Protein AF-A0A812UFA7-F1 (afdb_monomer_lite)

pLDDT: mean 91.63, std 7.13, range [59.56, 98.44]

Secondary structure (DSSP, 8-state):
-HHHHHHHHHHHHHHHHHHHHHHHHHHHHHHHHHHHHHHHHHHSTT-TTHHHHHHHHHHHHHHHHHHHHT--HHHHHHHHHGGGSSB-HHHHHHHHHHHHHH-TTSPP--HHHHHHHHHHHHTT-TT-B-HHHHHHTT--EEEE-S-EEEESSS-STTPPEEEEEPTT-EEEE-S--EEETTTTEEEEEEEETTT--EEEEESB-TTS-B-EEEP-HHHHHHHHHHHHHHHHHHHHHHHHHHHHHHHHHTTT--SSHHHHHHHHHHTTHHHHHHHHHHHHHHHHHHT-

Sequence (288 aa):
HKASLKDQEHRYVAQRLQKDASAQIEKLEEQLAKTSDKAAPLTSEDNGMTGVVFLSHAVDSLRQLMKKSSKTPKELFADATGSKGHLSEAAFLAKLKEIEESDPQAMTLSEEQLKAAFGRLANGKEDGVDETRFLDEFRERYLCSAPVTMTDGLVIKGGKTIRKVDVNEVLEQLEEPTQEESLGLIRVKVKAEKDEKEGFVTVAGNQGTVYLEPYTAYVAFQKSLEKDLKSLRETTAEVGKYLDNKVGDLQNAKSGPLAETKNSLLKLKPRVAQVQQATVDLKKKIAQ

Foldseek 3Di:
DVVVVVQVVLQVVLVVLLVVLVVLLVVLVVLLVVLLVLLCCLQPPVVNCLLLVLLLLLLVLVVVVCVVVVHDLLVVQCVLQPPLQAHDLVSSVVVSVVSVVVDVPRDDDDSVSSSSNQCVLCVPPPSHHHSVSSVVSVFWKWFFQAWWWFFADPAPVVTDTPDIDHGLWMWTFDDDFDQDPPQRFTKTWTQTPVPRDIGIITQAHPVGRGGIDTDGPVVSSVSVSVVSLVVSLVSLVVSLVSLVVLLVVLVPVPDHSSVVSSVSSVVCNVSSVVSVVSSVVSVVSSVD

Structure (mmCIF, N/CA/C/O backbone):
data_AF-A0A812UFA7-F1
#
_entry.id   AF-A0A812UFA7-F1
#
loop_
_atom_site.group_PDB
_atom_site.id
_atom_site.type_symbol
_atom_site.label_atom_id
_atom_site.label_alt_id
_atom_site.label_comp_id
_atom_site.label_asym_id
_atom_site.label_entity_id
_atom_site.label_seq_id
_atom_site.pdbx_PDB_ins_code
_atom_site.Cartn_x
_atom_site.Cartn_y
_atom_site.Cartn_z
_atom_site.occupancy
_atom_site.B_iso_or_equiv
_atom_site.auth_seq_id
_atom_site.auth_comp_id
_atom_site.auth_asym_id
_atom_site.auth_atom_id
_atom_site.pdbx_PDB_model_num
ATOM 1 N N . HIS A 1 1 ? 20.921 -8.121 -55.730 1.00 60.84 1 HIS A N 1
ATOM 2 C CA . HIS A 1 1 ? 19.725 -8.649 -55.034 1.00 60.84 1 HIS A CA 1
ATOM 3 C C . HIS A 1 1 ? 19.995 -9.095 -53.586 1.00 60.84 1 HIS A C 1
ATOM 5 O O . HIS A 1 1 ? 19.380 -8.533 -52.691 1.00 60.84 1 HIS A O 1
ATOM 11 N N . LYS A 1 2 ? 20.917 -10.038 -53.305 1.00 61.53 2 LYS A N 1
ATOM 12 C CA . LYS A 1 2 ? 21.183 -10.536 -51.928 1.00 61.53 2 LYS A CA 1
ATOM 13 C C . LYS A 1 2 ? 21.689 -9.474 -50.931 1.00 61.53 2 LYS A C 1
ATOM 15 O O . LYS A 1 2 ? 21.248 -9.459 -49.791 1.00 61.53 2 LYS A O 1
ATOM 20 N N . ALA A 1 3 ? 22.562 -8.556 -51.359 1.00 66.56 3 ALA A N 1
ATOM 21 C CA . ALA A 1 3 ? 23.064 -7.476 -50.497 1.00 66.56 3 ALA A CA 1
ATOM 22 C C . ALA A 1 3 ? 21.972 -6.465 -50.091 1.00 66.56 3 ALA A C 1
ATOM 24 O O . ALA A 1 3 ? 21.972 -5.978 -48.968 1.00 66.56 3 ALA A O 1
ATOM 25 N N . SER A 1 4 ? 21.010 -6.205 -50.982 1.00 68.19 4 SER A N 1
ATOM 26 C CA . SER A 1 4 ? 19.881 -5.302 -50.719 1.00 68.19 4 SER A CA 1
ATOM 27 C C . SER A 1 4 ? 18.846 -5.918 -49.773 1.00 68.19 4 SER A C 1
ATOM 29 O O . SER A 1 4 ? 18.285 -5.193 -48.961 1.00 68.19 4 SER A O 1
ATOM 31 N N . LEU A 1 5 ? 18.626 -7.237 -49.846 1.00 69.56 5 LEU A N 1
ATOM 32 C CA . LEU A 1 5 ? 17.762 -7.965 -48.905 1.00 69.56 5 LEU A CA 1
ATOM 33 C C . LEU A 1 5 ? 18.352 -7.956 -47.487 1.00 69.56 5 LEU A C 1
ATOM 35 O O . LEU A 1 5 ? 17.659 -7.621 -46.535 1.00 69.56 5 LEU A O 1
ATOM 39 N N . LYS A 1 6 ? 19.660 -8.215 -47.360 1.00 78.56 6 LYS A N 1
ATOM 40 C CA . LYS A 1 6 ? 20.371 -8.167 -46.073 1.00 78.56 6 LYS A CA 1
ATOM 41 C C . LYS A 1 6 ? 20.338 -6.774 -45.429 1.00 78.56 6 LYS A C 1
ATOM 43 O O . LYS A 1 6 ? 20.202 -6.657 -44.215 1.00 78.56 6 LYS A O 1
ATOM 48 N N . ASP A 1 7 ? 20.443 -5.714 -46.231 1.00 81.88 7 ASP A N 1
ATOM 49 C CA . ASP A 1 7 ? 20.336 -4.336 -45.739 1.00 81.88 7 ASP A CA 1
ATOM 50 C C . ASP A 1 7 ? 18.913 -3.999 -45.252 1.00 81.88 7 ASP A C 1
ATOM 52 O O . ASP A 1 7 ? 18.749 -3.392 -44.194 1.00 81.88 7 ASP A O 1
ATOM 56 N N . GLN A 1 8 ? 17.874 -4.458 -45.959 1.00 85.12 8 GLN A N 1
ATOM 57 C CA . GLN A 1 8 ? 16.482 -4.315 -45.516 1.00 85.12 8 GLN A CA 1
ATOM 58 C C . GLN A 1 8 ? 16.206 -5.069 -44.206 1.00 85.12 8 GLN A C 1
ATOM 60 O O . GLN A 1 8 ? 15.596 -4.506 -43.297 1.00 85.12 8 GLN A O 1
ATOM 65 N N . GLU A 1 9 ? 16.701 -6.302 -44.073 1.00 88.12 9 GLU A N 1
ATOM 66 C CA . GLU A 1 9 ? 16.593 -7.089 -42.837 1.00 88.12 9 GLU A CA 1
ATOM 67 C C . GLU A 1 9 ? 17.286 -6.391 -41.661 1.00 88.12 9 GLU A C 1
ATOM 69 O O . GLU A 1 9 ? 16.702 -6.248 -40.586 1.00 88.12 9 GLU A O 1
ATOM 74 N N . HIS A 1 10 ? 18.506 -5.886 -41.867 1.00 90.81 10 HIS A N 1
ATOM 75 C CA . HIS A 1 10 ? 19.241 -5.141 -40.846 1.00 90.81 10 HIS A CA 1
ATOM 76 C C . HIS A 1 10 ? 18.490 -3.886 -40.387 1.00 90.81 10 HIS A C 1
ATOM 78 O O . HIS A 1 10 ? 18.444 -3.616 -39.188 1.00 90.81 10 HIS A O 1
ATOM 84 N N . ARG A 1 11 ? 17.872 -3.134 -41.309 1.00 91.94 11 ARG A N 1
ATOM 85 C CA . ARG A 1 11 ? 17.052 -1.959 -40.964 1.00 91.94 11 ARG A CA 1
ATOM 86 C C . ARG A 1 11 ? 15.816 -2.338 -40.158 1.00 91.94 11 ARG A C 1
ATOM 88 O O . ARG A 1 11 ? 15.508 -1.664 -39.180 1.00 91.94 11 ARG A O 1
ATOM 95 N N . TYR A 1 12 ? 15.135 -3.418 -40.532 1.00 93.31 12 TYR A N 1
ATOM 96 C CA . TYR A 1 12 ? 13.960 -3.891 -39.804 1.00 93.31 12 TYR A CA 1
ATOM 97 C C . TYR A 1 12 ? 14.315 -4.306 -38.368 1.00 93.31 12 TYR A C 1
ATOM 99 O O . TYR A 1 12 ? 13.663 -3.880 -37.412 1.00 93.31 12 TYR A O 1
ATOM 107 N N . VAL A 1 13 ? 15.394 -5.078 -38.199 1.00 93.50 13 VAL A N 1
ATOM 108 C CA . VAL A 1 13 ? 15.891 -5.488 -36.876 1.00 93.50 13 VAL A CA 1
ATOM 109 C C . VAL A 1 13 ? 16.317 -4.273 -36.048 1.00 93.50 13 VAL A C 1
ATOM 111 O O . VAL A 1 13 ? 15.924 -4.168 -34.887 1.00 93.50 13 VAL A O 1
ATOM 114 N N . ALA A 1 14 ? 17.061 -3.337 -36.646 1.00 93.44 14 ALA A N 1
ATOM 115 C CA . ALA A 1 14 ? 17.482 -2.083 -36.020 1.00 93.44 14 ALA A CA 1
ATOM 116 C C . ALA A 1 14 ? 16.289 -1.274 -35.480 1.00 93.44 14 ALA A C 1
ATOM 118 O O . ALA A 1 14 ? 16.271 -0.897 -34.307 1.00 93.44 14 ALA A O 1
ATOM 119 N N . GLN A 1 15 ? 15.268 -1.060 -36.316 1.00 93.81 15 GLN A N 1
ATOM 120 C CA . GLN A 1 15 ? 14.067 -0.305 -35.948 1.00 93.81 15 GLN A CA 1
ATOM 121 C C . GLN A 1 15 ? 13.287 -0.976 -34.819 1.00 93.81 15 GLN A C 1
ATOM 123 O O . GLN A 1 15 ? 12.903 -0.309 -33.857 1.00 93.81 15 GLN A O 1
ATOM 128 N N . ARG A 1 16 ? 13.070 -2.293 -34.907 1.00 95.44 16 ARG A N 1
ATOM 129 C CA . ARG A 1 16 ? 12.360 -3.042 -33.866 1.00 95.44 16 ARG A CA 1
ATOM 130 C C . ARG A 1 16 ? 13.107 -2.987 -32.538 1.00 95.44 16 ARG A C 1
ATOM 132 O O . ARG A 1 16 ? 12.506 -2.681 -31.516 1.00 95.44 16 ARG A O 1
ATOM 139 N N . LEU A 1 17 ? 14.416 -3.221 -32.564 1.00 95.31 17 LEU A N 1
ATOM 140 C CA . LEU A 1 17 ? 15.239 -3.217 -31.362 1.00 95.31 17 LEU A CA 1
ATOM 141 C C . LEU A 1 17 ? 15.258 -1.847 -30.679 1.00 95.31 17 LEU A C 1
ATOM 143 O O . LEU A 1 17 ? 15.143 -1.767 -29.457 1.00 95.31 17 LEU A O 1
ATOM 147 N N . GLN A 1 18 ? 15.372 -0.774 -31.464 1.00 93.62 18 GLN A N 1
ATOM 148 C CA . GLN A 1 18 ? 15.308 0.587 -30.946 1.00 93.62 18 GLN A CA 1
ATOM 149 C C . GLN A 1 18 ? 13.940 0.885 -30.326 1.00 93.62 18 GLN A C 1
ATOM 151 O O . GLN A 1 18 ? 13.882 1.411 -29.218 1.00 93.62 18 GLN A O 1
ATOM 156 N N . LYS A 1 19 ? 12.848 0.510 -31.003 1.00 95.75 19 LYS A N 1
ATOM 157 C CA . LYS A 1 19 ? 11.485 0.692 -30.491 1.00 95.75 19 LYS A CA 1
ATOM 158 C C . LYS A 1 19 ? 11.267 -0.057 -29.175 1.00 95.75 19 LYS A C 1
ATOM 160 O O . LYS A 1 19 ? 10.776 0.535 -28.219 1.00 95.75 19 LYS A O 1
ATOM 165 N N . ASP A 1 20 ? 11.658 -1.328 -29.119 1.00 96.81 20 ASP A N 1
ATOM 166 C CA . ASP A 1 20 ? 11.474 -2.173 -27.936 1.00 96.81 20 ASP A CA 1
ATOM 167 C C . ASP A 1 20 ? 12.295 -1.645 -26.746 1.00 96.81 20 ASP A C 1
ATOM 169 O O . ASP A 1 20 ? 11.794 -1.592 -25.624 1.00 96.81 20 ASP A O 1
ATOM 173 N N . ALA A 1 21 ? 13.535 -1.203 -26.987 1.00 96.94 21 ALA A N 1
ATOM 174 C CA . ALA A 1 21 ? 14.388 -0.626 -25.951 1.00 96.94 21 ALA A CA 1
ATOM 175 C C . ALA A 1 21 ? 13.850 0.711 -25.419 1.00 96.94 21 ALA A C 1
ATOM 177 O O . ALA A 1 21 ? 13.802 0.902 -24.204 1.00 96.94 21 ALA A O 1
ATOM 178 N N . SER A 1 22 ? 13.408 1.616 -26.300 1.00 95.00 22 SER A N 1
ATOM 179 C CA . SER A 1 22 ? 12.800 2.885 -25.881 1.00 95.00 22 SER A CA 1
ATOM 180 C C . SER A 1 22 ? 11.533 2.655 -25.059 1.00 95.00 22 SER A C 1
ATOM 182 O O . SER A 1 22 ? 11.403 3.226 -23.981 1.00 95.00 22 SER A O 1
ATOM 184 N N . ALA A 1 23 ? 10.652 1.753 -25.504 1.00 97.56 23 ALA A N 1
ATOM 185 C CA . ALA A 1 23 ? 9.410 1.448 -24.798 1.00 97.56 23 ALA A CA 1
ATOM 186 C C . ALA A 1 23 ? 9.649 0.855 -23.399 1.00 97.56 23 ALA A C 1
ATOM 188 O O . ALA A 1 23 ? 8.886 1.126 -22.474 1.00 97.56 23 ALA A O 1
ATOM 189 N N . GLN A 1 24 ? 10.695 0.040 -23.219 1.00 97.81 24 GLN A N 1
ATOM 190 C CA . GLN A 1 24 ? 11.056 -0.472 -21.892 1.00 97.81 24 GLN A CA 1
ATOM 191 C C . GLN A 1 24 ? 11.546 0.638 -20.957 1.00 97.81 24 GLN A C 1
ATOM 193 O O . GLN A 1 24 ? 11.173 0.650 -19.788 1.00 97.81 24 GLN A O 1
ATOM 198 N N . ILE A 1 25 ? 12.346 1.580 -21.465 1.00 97.06 25 ILE A N 1
ATOM 199 C CA . ILE A 1 25 ? 12.841 2.713 -20.673 1.00 97.06 25 ILE A CA 1
ATOM 200 C C . ILE A 1 25 ? 11.704 3.661 -20.289 1.00 97.06 25 ILE A C 1
ATOM 202 O O . ILE A 1 25 ? 11.619 4.052 -19.132 1.00 97.06 25 ILE A O 1
ATOM 206 N N . GLU A 1 26 ? 10.809 3.986 -21.222 1.00 97.50 26 GLU A N 1
ATOM 207 C CA . GLU A 1 26 ? 9.642 4.837 -20.950 1.00 97.50 26 GLU A CA 1
ATOM 208 C C . GLU A 1 26 ? 8.749 4.231 -19.861 1.00 97.50 26 GLU A C 1
ATOM 210 O O . GLU A 1 26 ? 8.381 4.916 -18.911 1.00 97.50 26 GLU A O 1
ATOM 215 N N . LYS A 1 27 ? 8.475 2.921 -19.934 1.00 97.88 27 LYS A N 1
ATOM 216 C CA . LYS A 1 27 ? 7.724 2.210 -18.887 1.00 97.88 27 LYS A CA 1
ATOM 217 C C . LYS A 1 27 ? 8.438 2.223 -17.538 1.00 97.88 27 LYS A C 1
ATOM 219 O O . LYS A 1 27 ? 7.785 2.351 -16.506 1.00 97.88 27 LYS A O 1
ATOM 224 N N . LEU A 1 28 ? 9.762 2.072 -17.540 1.00 98.25 28 LEU A N 1
ATOM 225 C CA . LEU A 1 28 ? 10.564 2.102 -16.321 1.00 98.25 28 LEU A CA 1
ATOM 226 C C . LEU A 1 28 ? 10.517 3.487 -15.651 1.00 98.25 28 LEU A C 1
ATOM 228 O O . LEU A 1 28 ? 10.358 3.582 -14.436 1.00 98.25 28 LEU A O 1
ATOM 232 N N . GLU A 1 29 ? 10.619 4.558 -16.436 1.00 98.12 29 GLU A N 1
ATOM 233 C CA . GLU A 1 29 ? 10.511 5.937 -15.944 1.00 98.12 29 GLU A CA 1
ATOM 234 C C . GLU A 1 29 ? 9.096 6.263 -15.451 1.00 98.12 29 GLU A C 1
ATOM 236 O O . GLU A 1 29 ? 8.939 6.886 -14.403 1.00 98.12 29 GLU A O 1
ATOM 241 N N . GLU A 1 30 ? 8.061 5.783 -16.143 1.00 98.31 30 GLU A N 1
ATOM 242 C CA . GLU A 1 30 ? 6.672 5.910 -15.693 1.00 98.31 30 GLU A CA 1
ATOM 243 C C . GLU A 1 30 ? 6.445 5.183 -14.356 1.00 98.31 30 GLU A C 1
ATOM 245 O O . GLU A 1 30 ? 5.774 5.700 -13.460 1.00 98.31 30 GLU A O 1
ATOM 250 N N . GLN A 1 31 ? 7.035 3.995 -14.184 1.00 98.25 31 GLN A N 1
ATOM 251 C CA . GLN A 1 31 ? 6.977 3.258 -12.924 1.00 98.25 31 GLN A CA 1
ATOM 252 C C . GLN A 1 31 ? 7.696 4.006 -11.792 1.00 98.25 31 GLN A C 1
ATOM 254 O O . GLN A 1 31 ? 7.182 4.043 -10.670 1.00 98.25 31 GLN A O 1
ATOM 259 N N . LEU A 1 32 ? 8.847 4.630 -12.068 1.00 98.19 32 LEU A N 1
ATOM 260 C CA . LEU A 1 32 ? 9.536 5.491 -11.103 1.00 98.19 32 LEU A CA 1
ATOM 261 C C . LEU A 1 32 ? 8.661 6.680 -10.696 1.00 98.19 32 LEU A C 1
ATOM 263 O O . LEU A 1 32 ? 8.551 6.951 -9.500 1.00 98.19 32 LEU A O 1
ATOM 267 N N . ALA A 1 33 ? 8.033 7.363 -11.657 1.00 97.69 33 ALA A N 1
ATOM 268 C CA . ALA A 1 33 ? 7.148 8.493 -11.384 1.00 97.69 33 ALA A CA 1
ATOM 269 C C . ALA A 1 33 ? 5.990 8.074 -10.467 1.00 97.69 33 ALA A C 1
ATOM 271 O O . ALA A 1 33 ? 5.856 8.604 -9.370 1.00 97.69 33 ALA A O 1
ATOM 272 N N . LYS A 1 34 ? 5.261 7.010 -10.829 1.00 97.31 34 LYS A N 1
ATOM 273 C CA . LYS A 1 34 ? 4.165 6.454 -10.013 1.00 97.31 34 LYS A CA 1
ATOM 274 C C . LYS A 1 34 ? 4.604 6.064 -8.600 1.00 97.31 34 LYS A C 1
ATOM 276 O O . LYS A 1 34 ? 3.876 6.295 -7.639 1.00 97.31 34 LYS A O 1
ATOM 281 N N . THR A 1 35 ? 5.790 5.469 -8.465 1.00 96.69 35 THR A N 1
ATOM 282 C CA . THR A 1 35 ? 6.331 5.072 -7.154 1.00 96.69 35 THR A CA 1
ATOM 283 C C . THR A 1 35 ? 6.710 6.298 -6.321 1.00 96.69 35 THR A C 1
ATOM 285 O O . THR A 1 35 ? 6.495 6.306 -5.111 1.00 96.69 35 THR A O 1
ATOM 288 N N . SER A 1 36 ? 7.235 7.343 -6.965 1.00 94.75 36 SER A N 1
ATOM 289 C CA . SER A 1 36 ? 7.596 8.611 -6.323 1.00 94.75 36 SER A CA 1
ATOM 290 C C . SER A 1 36 ? 6.354 9.372 -5.857 1.00 94.75 36 SER A C 1
ATOM 292 O O . SER A 1 36 ? 6.308 9.793 -4.706 1.00 94.75 36 SER A O 1
ATOM 294 N N . ASP A 1 37 ? 5.318 9.454 -6.696 1.00 92.56 37 ASP A N 1
ATOM 295 C CA . ASP A 1 37 ? 4.033 10.074 -6.347 1.00 92.56 37 ASP A CA 1
ATOM 296 C C . ASP A 1 37 ? 3.375 9.344 -5.176 1.00 92.56 37 ASP A C 1
ATOM 298 O O . ASP A 1 37 ? 2.916 9.960 -4.216 1.00 92.56 37 ASP A O 1
ATOM 302 N N . LYS A 1 38 ? 3.394 8.005 -5.205 1.00 91.69 38 LYS A N 1
ATOM 303 C CA . LYS A 1 38 ? 2.896 7.194 -4.095 1.00 91.69 38 LYS A CA 1
ATOM 304 C C . LYS A 1 38 ? 3.674 7.451 -2.811 1.00 91.69 38 LYS A C 1
ATOM 306 O O . LYS A 1 38 ? 3.060 7.447 -1.759 1.00 91.69 38 LYS A O 1
ATOM 311 N N . ALA A 1 39 ? 4.988 7.663 -2.881 1.00 91.06 39 ALA A N 1
ATOM 312 C CA . ALA A 1 39 ? 5.839 7.942 -1.726 1.00 91.06 39 ALA A CA 1
ATOM 313 C C . ALA A 1 39 ? 5.730 9.385 -1.201 1.00 91.06 39 ALA A C 1
ATOM 315 O O . ALA A 1 39 ? 6.234 9.662 -0.110 1.00 91.06 39 ALA A O 1
ATOM 316 N N . ALA A 1 40 ? 5.084 10.298 -1.934 1.00 88.81 40 ALA A N 1
ATOM 317 C CA . ALA A 1 40 ? 4.975 11.708 -1.561 1.00 88.81 40 ALA A CA 1
ATOM 318 C C . ALA A 1 40 ? 4.519 11.928 -0.101 1.00 88.81 40 ALA A C 1
ATOM 320 O O . ALA A 1 40 ? 5.197 12.682 0.592 1.00 88.81 40 ALA A O 1
ATOM 321 N N . PRO A 1 41 ? 3.511 11.209 0.444 1.00 85.31 41 PRO A N 1
ATOM 322 C CA . PRO A 1 41 ? 3.077 11.387 1.834 1.00 85.31 41 PRO A CA 1
ATOM 323 C C . PRO A 1 41 ? 4.144 11.117 2.909 1.00 85.31 41 PRO A C 1
ATOM 325 O O . PRO A 1 41 ? 3.997 11.601 4.028 1.00 85.31 41 PRO A O 1
ATOM 328 N N . LEU A 1 42 ? 5.184 10.332 2.596 1.00 83.62 42 LEU A N 1
ATOM 329 C CA . LEU A 1 42 ? 6.314 10.044 3.495 1.00 83.62 42 LEU A CA 1
ATOM 330 C C . LEU A 1 42 ? 7.550 10.904 3.216 1.00 83.62 42 LEU A C 1
ATOM 332 O O . LEU A 1 42 ? 8.530 10.800 3.937 1.00 83.62 42 LEU A O 1
ATOM 336 N N . THR A 1 43 ? 7.553 11.688 2.140 1.00 83.38 43 THR A N 1
ATOM 337 C CA . THR A 1 43 ? 8.755 12.410 1.687 1.00 83.38 43 THR A CA 1
ATOM 338 C C . THR A 1 43 ? 8.542 13.911 1.545 1.00 83.38 43 THR A C 1
ATOM 340 O O . THR A 1 43 ? 9.516 14.649 1.407 1.00 83.38 43 THR A O 1
ATOM 343 N N . SER A 1 44 ? 7.289 14.368 1.559 1.00 73.62 44 SER A N 1
ATOM 344 C CA . SER A 1 44 ? 6.927 15.779 1.581 1.00 73.62 44 SER A CA 1
ATOM 345 C C . SER A 1 44 ? 7.192 16.382 2.956 1.00 73.62 44 SER A C 1
ATOM 347 O O . SER A 1 44 ? 6.857 15.769 3.969 1.00 73.62 44 SER A O 1
ATOM 349 N N . GLU A 1 45 ? 7.659 17.628 2.984 1.00 66.25 45 GLU A N 1
ATOM 350 C CA . GLU A 1 45 ? 7.780 18.426 4.214 1.00 66.25 45 GLU A CA 1
ATOM 351 C C . GLU A 1 45 ? 6.418 18.647 4.910 1.00 66.25 45 GLU A C 1
ATOM 353 O O . GLU A 1 45 ? 6.365 18.874 6.116 1.00 66.25 45 GLU A O 1
ATOM 358 N N . ASP A 1 46 ? 5.313 18.474 4.174 1.00 62.66 46 ASP A N 1
ATOM 359 C CA . ASP A 1 46 ? 3.932 18.634 4.649 1.00 62.66 46 ASP A CA 1
ATOM 360 C C . ASP A 1 46 ? 3.423 17.495 5.550 1.00 62.66 46 ASP A C 1
ATOM 362 O O . ASP A 1 46 ? 2.248 17.489 5.920 1.00 62.66 46 ASP A O 1
ATOM 366 N N . ASN A 1 47 ? 4.271 16.533 5.947 1.00 59.56 47 ASN A N 1
ATOM 367 C CA . ASN A 1 47 ? 3.914 15.550 6.979 1.00 59.56 47 ASN A CA 1
ATOM 368 C C . ASN A 1 47 ? 2.645 14.725 6.637 1.00 59.56 47 ASN A C 1
ATOM 370 O O . ASN A 1 47 ? 1.809 14.442 7.500 1.00 59.56 47 ASN A O 1
ATOM 374 N N . GLY A 1 48 ? 2.480 14.321 5.370 1.00 66.38 48 GLY A N 1
ATOM 375 C CA . GLY A 1 48 ? 1.239 13.720 4.855 1.00 66.38 48 GLY A CA 1
ATOM 376 C C . GLY A 1 48 ? 0.773 12.447 5.580 1.00 66.38 48 GLY A C 1
ATOM 377 O O . GLY A 1 48 ? -0.429 12.201 5.690 1.00 66.38 48 GLY A O 1
ATOM 378 N N . MET A 1 49 ? 1.700 11.653 6.126 1.00 74.88 49 MET A N 1
ATOM 379 C CA . MET A 1 49 ? 1.373 10.482 6.956 1.00 74.88 49 MET A CA 1
ATOM 380 C C . MET A 1 49 ? 1.240 10.801 8.448 1.00 74.88 49 MET A C 1
ATOM 382 O O . MET A 1 49 ? 0.687 9.997 9.196 1.00 74.88 49 MET A O 1
ATOM 386 N N . THR A 1 50 ? 1.666 11.975 8.901 1.00 79.44 50 THR A N 1
ATOM 387 C CA . THR A 1 50 ? 1.586 12.364 10.312 1.00 79.44 50 THR A CA 1
ATOM 388 C C . THR A 1 50 ? 0.129 12.530 10.751 1.00 79.44 50 THR A C 1
ATOM 390 O O . THR A 1 50 ? -0.236 12.090 11.837 1.00 79.44 50 THR A O 1
ATOM 393 N N . GLY A 1 51 ? -0.754 13.008 9.863 1.00 84.31 51 GLY A N 1
ATOM 394 C CA . GLY A 1 51 ? -2.205 12.999 10.097 1.00 84.31 51 GLY A CA 1
ATOM 395 C C . GLY A 1 51 ? -2.794 11.593 10.300 1.00 84.31 51 GLY A C 1
ATOM 396 O O . GLY A 1 51 ? -3.740 11.431 11.064 1.00 84.31 51 GLY A O 1
ATOM 397 N N . VAL A 1 52 ? -2.212 10.558 9.676 1.00 84.44 52 VAL A N 1
ATOM 398 C CA . VAL A 1 52 ? -2.605 9.151 9.897 1.00 84.44 52 VAL A CA 1
ATOM 399 C C . VAL A 1 52 ? -2.202 8.689 11.294 1.00 84.44 52 VAL A C 1
ATOM 401 O O . VAL A 1 52 ? -2.985 8.023 11.965 1.00 84.44 52 VAL A O 1
ATOM 404 N N . VAL A 1 53 ? -1.004 9.064 11.746 1.00 84.50 53 VAL A N 1
ATOM 405 C CA . VAL A 1 53 ? -0.515 8.745 13.096 1.00 84.50 53 VAL A CA 1
ATOM 406 C C . VAL A 1 53 ? -1.367 9.445 14.155 1.00 84.50 53 VAL A C 1
ATOM 408 O O . VAL A 1 53 ? -1.829 8.801 15.094 1.00 84.50 53 VAL A O 1
ATOM 411 N N . PHE A 1 54 ? -1.657 10.737 13.973 1.00 89.88 54 PHE A N 1
ATOM 412 C CA . PHE A 1 54 ? -2.537 11.478 14.877 1.00 89.88 54 PHE A CA 1
ATOM 413 C C . PHE A 1 54 ? -3.949 10.894 14.909 1.00 89.88 54 PHE A C 1
ATOM 415 O O . PHE A 1 54 ? -4.528 10.779 15.987 1.00 89.88 54 PHE A O 1
ATOM 422 N N . LEU A 1 55 ? -4.488 10.471 13.759 1.00 90.88 55 LEU A N 1
ATOM 423 C CA . LEU A 1 55 ? -5.776 9.783 13.715 1.00 90.88 55 LEU A CA 1
ATOM 424 C C . LEU A 1 55 ? -5.737 8.457 14.480 1.00 90.88 55 LEU A C 1
ATOM 426 O O . LEU A 1 55 ? -6.652 8.198 15.251 1.00 90.88 55 LEU A O 1
ATOM 430 N N . SER A 1 56 ? -4.674 7.659 14.338 1.00 88.38 56 SER A N 1
ATOM 431 C CA . SER A 1 56 ? -4.513 6.414 15.102 1.00 88.38 56 SER A CA 1
ATOM 432 C C . SER A 1 56 ? -4.552 6.674 16.609 1.00 88.38 56 SER A C 1
ATOM 434 O O . SER A 1 56 ? -5.324 6.038 17.320 1.00 88.38 56 SER A O 1
ATOM 436 N N . HIS A 1 57 ? -3.785 7.655 17.092 1.00 89.50 57 HIS A N 1
ATOM 437 C CA . HIS A 1 57 ? -3.782 8.024 18.509 1.00 89.50 57 HIS A CA 1
ATOM 438 C C . HIS A 1 57 ? -5.138 8.558 18.979 1.00 89.50 57 HIS A C 1
ATOM 440 O O . HIS A 1 57 ? -5.601 8.203 20.061 1.00 89.50 57 HIS A O 1
ATOM 446 N N . ALA A 1 58 ? -5.810 9.370 18.162 1.00 92.44 58 ALA A N 1
ATOM 447 C CA . ALA A 1 58 ? -7.150 9.847 18.472 1.00 92.44 58 ALA A CA 1
ATOM 448 C C . ALA A 1 58 ? -8.157 8.688 18.575 1.00 92.44 58 ALA A C 1
ATOM 450 O O . ALA A 1 58 ? -8.944 8.645 19.518 1.00 92.44 58 ALA A O 1
ATOM 451 N N . VAL A 1 59 ? -8.118 7.723 17.651 1.00 91.81 59 VAL A N 1
ATOM 452 C CA . VAL A 1 59 ? -8.975 6.527 17.686 1.00 91.81 59 VAL A CA 1
ATOM 453 C C . VAL A 1 59 ? -8.686 5.681 18.926 1.00 91.81 59 VAL A C 1
ATOM 455 O O . VAL A 1 59 ? -9.631 5.236 19.576 1.00 91.81 59 VAL A O 1
ATOM 458 N N . ASP A 1 60 ? -7.421 5.513 19.317 1.00 89.81 60 ASP A N 1
ATOM 459 C CA . ASP A 1 60 ? -7.054 4.805 20.550 1.00 89.81 60 ASP A CA 1
ATOM 460 C C . ASP A 1 60 ? -7.632 5.489 21.796 1.00 89.81 60 ASP A C 1
ATOM 462 O O . ASP A 1 60 ? -8.220 4.823 22.654 1.00 89.81 60 ASP A O 1
ATOM 466 N N . SER A 1 61 ? -7.553 6.820 21.871 1.00 91.06 61 SER A N 1
ATOM 467 C CA . SER A 1 61 ? -8.200 7.597 22.933 1.00 91.06 61 SER A CA 1
ATOM 468 C C . SER A 1 61 ? -9.719 7.394 22.925 1.00 91.06 61 SER A C 1
ATOM 470 O O . SER A 1 61 ? -10.314 7.115 23.969 1.00 91.06 61 SER A O 1
ATOM 472 N N . LEU A 1 62 ? -10.369 7.430 21.756 1.00 92.31 62 LEU A N 1
ATOM 473 C CA . LEU A 1 62 ? -11.806 7.152 21.648 1.00 92.31 62 LEU A CA 1
ATOM 474 C C . LEU A 1 62 ? -12.151 5.719 22.091 1.00 92.31 62 LEU A C 1
ATOM 476 O O . LEU A 1 62 ? -13.149 5.531 22.786 1.00 92.31 62 LEU A O 1
ATOM 480 N N . ARG A 1 63 ? -11.317 4.711 21.791 1.00 91.00 63 ARG A N 1
ATOM 481 C CA . ARG A 1 63 ? -11.492 3.337 22.305 1.00 91.00 63 ARG A CA 1
ATOM 482 C C . ARG A 1 63 ? -11.404 3.289 23.830 1.00 91.00 63 ARG A C 1
ATOM 484 O O . ARG A 1 63 ? -12.154 2.543 24.463 1.00 91.00 63 ARG A O 1
ATOM 491 N N . GLN A 1 64 ? -10.520 4.070 24.448 1.00 87.75 64 GLN A N 1
ATOM 492 C CA . GLN A 1 64 ? -10.451 4.170 25.910 1.00 87.75 64 GLN A CA 1
ATOM 493 C C . GLN A 1 64 ? -11.712 4.819 26.490 1.00 87.75 64 GLN A C 1
ATOM 495 O O . GLN A 1 64 ? -12.259 4.312 27.472 1.00 87.75 64 GLN A O 1
ATOM 500 N N . LEU A 1 65 ? -12.218 5.882 25.859 1.00 88.44 65 LEU A N 1
ATOM 501 C CA . LEU A 1 65 ? -13.475 6.521 26.253 1.00 88.44 65 LEU A CA 1
ATOM 502 C C . LEU A 1 65 ? -14.654 5.554 26.160 1.00 88.44 65 LEU A C 1
ATOM 504 O O . LEU A 1 65 ? -15.445 5.458 27.097 1.00 88.44 65 LEU A O 1
ATOM 508 N N . MET A 1 66 ? -14.749 4.799 25.065 1.00 91.06 66 MET A N 1
ATOM 509 C CA . MET A 1 66 ? -15.757 3.754 24.887 1.00 91.06 66 MET A CA 1
ATOM 510 C C . MET A 1 66 ? -15.715 2.728 26.020 1.00 91.06 66 MET A C 1
ATOM 512 O O . MET A 1 66 ? -16.752 2.403 26.590 1.00 91.06 66 MET A O 1
ATOM 516 N N . LYS A 1 67 ? -14.516 2.263 26.402 1.00 89.06 67 LYS A N 1
ATOM 517 C CA . LYS A 1 67 ? -14.338 1.325 27.522 1.00 89.06 67 LYS A CA 1
ATOM 518 C C . LYS A 1 67 ? -14.783 1.933 28.854 1.00 89.06 67 LYS A C 1
ATOM 520 O O . LYS A 1 67 ? -15.542 1.300 29.579 1.00 89.06 67 LYS A O 1
ATOM 525 N N . LYS A 1 68 ? -14.358 3.163 29.166 1.00 87.56 68 LYS A N 1
ATOM 526 C CA . LYS A 1 68 ? -14.718 3.855 30.420 1.00 87.56 68 LYS 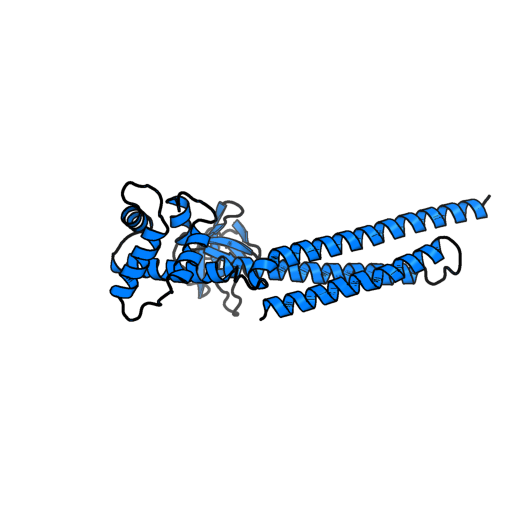A CA 1
ATOM 527 C C . LYS A 1 68 ? -16.217 4.148 30.519 1.00 87.56 68 LYS A C 1
ATOM 529 O O . LYS A 1 68 ? -16.790 4.042 31.597 1.00 87.56 68 LYS A O 1
ATOM 534 N N . SER A 1 69 ? -16.849 4.495 29.400 1.00 90.00 69 SER A N 1
ATOM 535 C CA . SER A 1 69 ? -18.275 4.838 29.335 1.00 90.00 69 SER A CA 1
ATOM 536 C C . SER A 1 69 ? -19.191 3.656 29.001 1.00 90.00 69 SER A C 1
ATOM 538 O O . SER A 1 69 ? -20.406 3.828 29.000 1.00 90.00 69 SER A O 1
ATOM 540 N N . SER A 1 70 ? -18.634 2.463 28.750 1.00 93.62 70 SER A N 1
ATOM 541 C CA . SER A 1 70 ? -19.365 1.272 28.285 1.00 93.62 70 SER A CA 1
ATOM 542 C C . SER A 1 70 ? -20.218 1.526 27.033 1.00 93.62 70 SER A C 1
ATOM 544 O O . SER A 1 70 ? -21.323 1.003 26.918 1.00 93.62 70 SER A O 1
ATOM 546 N N . LYS A 1 71 ? -19.707 2.339 26.100 1.00 93.75 71 LYS A N 1
ATOM 547 C CA . LYS A 1 71 ? -20.391 2.708 24.853 1.00 93.75 71 LYS A CA 1
ATOM 548 C C . LYS A 1 71 ? -19.786 2.006 23.649 1.00 93.75 71 LYS A C 1
ATOM 550 O O . LYS A 1 71 ? -18.570 1.862 23.532 1.00 93.75 71 LYS A O 1
ATOM 555 N N . THR A 1 72 ? -20.642 1.622 22.716 1.00 94.81 72 THR A N 1
ATOM 556 C CA . THR A 1 72 ? -20.252 1.188 21.373 1.00 94.81 72 THR A CA 1
ATOM 557 C C . THR A 1 72 ? -19.759 2.378 20.536 1.00 94.81 72 THR A C 1
ATOM 559 O O . THR A 1 72 ? -20.098 3.527 20.840 1.00 94.81 72 THR A O 1
ATOM 562 N N . PRO A 1 73 ? -19.016 2.145 19.433 1.00 94.56 73 PRO A N 1
ATOM 563 C CA . PRO A 1 73 ? -18.650 3.226 18.518 1.00 94.56 73 PRO A CA 1
ATOM 564 C C . PRO A 1 73 ? -19.871 3.997 17.997 1.00 94.56 73 PRO A C 1
ATOM 566 O O . PRO A 1 73 ? -19.839 5.217 17.875 1.00 94.56 73 PRO A O 1
ATOM 569 N N . LYS A 1 74 ? -20.979 3.293 17.735 1.00 95.44 74 LYS A N 1
ATOM 570 C CA . LYS A 1 74 ? -22.219 3.895 17.235 1.00 95.44 74 LYS A CA 1
ATOM 571 C C . LYS A 1 74 ? -22.862 4.834 18.254 1.00 95.44 74 LYS A C 1
ATOM 573 O O . LYS A 1 74 ? -23.290 5.925 17.891 1.00 95.44 74 LYS A O 1
ATOM 578 N N . GLU A 1 75 ? -22.910 4.437 19.522 1.00 95.56 75 GLU A N 1
ATOM 579 C CA . GLU A 1 75 ? -23.427 5.295 20.595 1.00 95.56 75 GLU A CA 1
ATOM 580 C C . GLU A 1 75 ? -22.528 6.514 20.807 1.00 95.56 75 GLU A C 1
ATOM 582 O O . GLU A 1 75 ? -23.030 7.630 20.909 1.00 95.56 75 GLU A O 1
ATOM 587 N N . LEU A 1 76 ? -21.203 6.328 20.777 1.00 94.56 76 LEU A N 1
ATOM 588 C CA . LEU A 1 76 ? -20.259 7.440 20.870 1.00 94.56 76 LEU A CA 1
ATOM 589 C C . LEU A 1 76 ? -20.415 8.429 19.701 1.00 94.56 76 LEU A C 1
ATOM 591 O O . LEU A 1 76 ? -20.360 9.643 19.906 1.00 94.56 76 LEU A O 1
ATOM 595 N N . PHE A 1 77 ? -20.646 7.928 18.485 1.00 95.62 77 PHE A N 1
ATOM 596 C CA . PHE A 1 77 ? -20.950 8.762 17.323 1.00 95.62 77 PHE A CA 1
ATOM 597 C C . PHE A 1 77 ? -22.255 9.543 17.512 1.00 95.62 77 PHE A C 1
ATOM 599 O O . PHE A 1 77 ? -22.294 10.753 17.278 1.00 95.62 77 PHE A O 1
ATOM 606 N N . ALA A 1 78 ? -23.320 8.883 17.971 1.00 94.69 78 ALA A N 1
ATOM 607 C CA . ALA A 1 78 ? -24.600 9.532 18.239 1.00 94.69 78 ALA A CA 1
ATOM 608 C C . ALA A 1 78 ? -24.465 10.646 19.295 1.00 94.69 78 ALA A C 1
ATOM 610 O O . ALA A 1 78 ? -24.994 11.740 19.103 1.00 94.69 78 ALA A O 1
ATOM 611 N N . ASP A 1 79 ? -23.685 10.418 20.355 1.00 92.50 79 ASP A N 1
ATOM 612 C CA . ASP A 1 79 ? -23.407 11.434 21.377 1.00 92.50 79 ASP A CA 1
ATOM 613 C C . ASP A 1 79 ? -22.654 12.645 20.822 1.00 92.50 79 ASP A C 1
ATOM 615 O O . ASP A 1 79 ? -22.917 13.783 21.211 1.00 92.50 79 ASP A O 1
ATOM 619 N N . ALA A 1 80 ? -21.682 12.408 19.940 1.00 91.88 80 ALA A N 1
ATOM 620 C CA . ALA A 1 80 ? -20.849 13.465 19.379 1.00 91.88 80 ALA A CA 1
ATOM 621 C C . ALA A 1 80 ? -21.582 14.290 18.307 1.00 91.88 80 ALA A C 1
ATOM 623 O O . ALA A 1 80 ? -21.278 15.467 18.112 1.00 91.88 80 ALA A O 1
ATOM 624 N N . THR A 1 81 ? -22.550 13.689 17.611 1.00 92.88 81 THR A N 1
ATOM 625 C CA . THR A 1 81 ? -23.266 14.327 16.494 1.00 92.88 81 THR A CA 1
ATOM 626 C C . THR A 1 81 ? -24.625 14.904 16.879 1.00 92.88 81 THR A C 1
ATOM 628 O O . THR A 1 81 ? -25.085 15.869 16.254 1.00 92.88 81 THR A O 1
ATOM 631 N N . GLY A 1 82 ? -25.283 14.349 17.899 1.00 85.94 82 GLY A N 1
ATOM 632 C CA . GLY A 1 82 ? -26.658 14.694 18.245 1.00 85.94 82 GLY A CA 1
ATOM 633 C C . GLY A 1 82 ? -27.594 14.526 17.042 1.00 85.94 82 GLY A C 1
ATOM 634 O O . GLY A 1 82 ? -27.592 13.503 16.365 1.00 85.94 82 GLY A O 1
ATOM 635 N N . SER A 1 83 ? -28.385 15.555 16.732 1.00 82.88 83 SER A N 1
ATOM 636 C CA . SER A 1 83 ? -29.326 15.541 15.600 1.00 82.88 83 SER A CA 1
ATOM 637 C C . SER A 1 83 ? -28.706 15.878 14.235 1.00 82.88 83 SER A C 1
ATOM 639 O O . SER A 1 83 ? -29.423 15.880 13.237 1.00 82.88 83 SER A O 1
ATOM 641 N N . LYS A 1 84 ? -27.402 16.185 14.159 1.00 82.75 84 LYS A N 1
ATOM 642 C CA . LYS A 1 84 ? -26.752 16.654 12.918 1.00 82.75 84 LYS A CA 1
ATOM 643 C C . LYS A 1 84 ? -26.401 15.529 11.936 1.00 82.75 84 LYS A C 1
ATOM 645 O O . LYS A 1 84 ? -26.175 15.802 10.759 1.00 82.75 84 LYS A O 1
ATOM 650 N N . GLY A 1 85 ? -26.304 14.285 12.412 1.00 86.44 85 GLY A N 1
ATOM 651 C CA . GLY A 1 85 ? -25.986 13.100 11.599 1.00 86.44 85 GLY A CA 1
ATOM 652 C C . GLY A 1 85 ? -24.550 13.021 11.056 1.00 86.44 85 GLY A C 1
ATOM 653 O O . GLY A 1 85 ? -24.189 12.007 10.467 1.00 86.44 85 GLY A O 1
ATOM 654 N N . HIS A 1 86 ? -23.732 14.055 11.273 1.00 93.44 86 HIS A N 1
ATOM 655 C CA . HIS A 1 86 ? -22.336 14.129 10.846 1.00 93.44 86 HIS A CA 1
ATOM 656 C C . HIS A 1 86 ? -21.473 14.650 11.993 1.00 93.44 86 HIS A C 1
ATOM 658 O O . HIS A 1 86 ? -21.858 15.580 12.713 1.00 93.44 86 HIS A O 1
ATOM 664 N N . LEU A 1 87 ? -20.300 14.048 12.164 1.00 95.75 87 LEU A N 1
ATOM 665 C CA . LEU A 1 87 ? -19.301 14.456 13.139 1.00 95.75 87 LEU A CA 1
ATOM 666 C C . LEU A 1 87 ? -18.478 15.603 12.559 1.00 95.75 87 LEU A C 1
ATOM 668 O O . LEU A 1 87 ? -17.768 15.429 11.570 1.00 95.75 87 LEU A O 1
ATOM 672 N N . SER A 1 88 ? -18.591 16.777 13.181 1.00 95.19 88 SER A N 1
ATOM 673 C CA . SER A 1 88 ? -17.804 17.959 12.831 1.00 95.19 88 SER A CA 1
ATOM 674 C C . SER A 1 88 ? -16.443 17.957 13.524 1.00 95.19 88 SER A C 1
ATOM 676 O O . SER A 1 88 ? -16.267 17.324 14.567 1.00 95.19 88 SER A O 1
ATOM 678 N N . GLU A 1 89 ? -15.506 18.747 12.994 1.00 94.88 89 GLU A N 1
ATOM 679 C CA . GLU A 1 89 ? -14.182 18.942 13.597 1.00 94.88 89 GLU A CA 1
ATOM 680 C C . GLU A 1 89 ? -14.303 19.382 15.061 1.00 94.88 89 GLU A C 1
ATOM 682 O O . GLU A 1 89 ? -13.730 18.768 15.956 1.00 94.88 89 GLU A O 1
ATOM 687 N N . ALA A 1 90 ? -15.133 20.394 15.325 1.00 94.19 90 ALA A N 1
ATOM 688 C CA . ALA A 1 90 ? -15.339 20.917 16.671 1.00 94.19 90 ALA A CA 1
ATOM 689 C C . ALA A 1 90 ? -15.852 19.849 17.655 1.00 94.19 90 ALA A C 1
ATOM 691 O O . ALA A 1 90 ? -15.407 19.810 18.801 1.00 94.19 90 ALA A O 1
ATOM 692 N N . ALA A 1 91 ? -16.762 18.970 17.219 1.00 94.50 91 ALA A N 1
ATOM 693 C CA . ALA A 1 91 ? -17.285 17.896 18.061 1.00 94.50 91 ALA A CA 1
ATOM 694 C C . ALA A 1 91 ? -16.237 16.801 18.320 1.00 94.50 91 ALA A C 1
ATOM 696 O O . ALA A 1 91 ? -16.127 16.309 19.443 1.00 94.50 91 ALA A O 1
ATOM 697 N N . PHE A 1 92 ? -15.435 16.458 17.309 1.00 94.81 92 PHE A N 1
ATOM 698 C CA . PHE A 1 92 ? -14.332 15.506 17.443 1.00 94.81 92 PHE A CA 1
ATOM 699 C C . PHE A 1 92 ? -13.263 16.008 18.426 1.00 94.81 92 PHE A C 1
ATOM 701 O O . PHE A 1 92 ? -12.896 15.293 19.359 1.00 94.81 92 PHE A O 1
ATOM 708 N N . LEU A 1 93 ? -12.832 17.266 18.281 1.00 94.56 93 LEU A N 1
ATOM 709 C CA . LEU A 1 93 ? -11.894 17.917 19.201 1.00 94.56 93 LEU A CA 1
ATOM 710 C C . LEU A 1 93 ? -12.444 17.955 20.633 1.00 94.56 93 LEU A C 1
ATOM 712 O O . LEU A 1 93 ? -11.716 17.646 21.574 1.00 94.56 93 LEU A O 1
ATOM 716 N N . ALA A 1 94 ? -13.723 18.304 20.808 1.00 92.75 94 ALA A N 1
ATOM 717 C CA . ALA A 1 94 ? -14.355 18.355 22.126 1.00 92.75 94 ALA A CA 1
ATOM 718 C C . ALA A 1 94 ? -14.356 16.985 22.824 1.00 92.75 94 ALA A C 1
ATOM 720 O O . ALA A 1 94 ? -14.050 16.906 24.011 1.00 92.75 94 ALA A O 1
ATOM 721 N N . LYS A 1 95 ? -14.636 15.901 22.087 1.00 91.19 95 LYS A N 1
ATOM 722 C CA . LYS A 1 95 ? -14.620 14.538 22.639 1.00 91.19 95 LYS A CA 1
ATOM 723 C C . LYS A 1 95 ? -13.234 14.086 23.083 1.00 91.19 95 LYS A C 1
ATOM 725 O O . LYS A 1 95 ? -13.123 13.394 24.087 1.00 91.19 95 LYS A O 1
ATOM 730 N N . LEU A 1 96 ? -12.185 14.478 22.364 1.00 91.62 96 LEU A N 1
ATOM 731 C CA . LEU A 1 96 ? -10.810 14.143 22.743 1.00 91.62 96 LEU A CA 1
ATOM 732 C C . LEU A 1 96 ? -10.322 14.970 23.940 1.00 91.62 96 LEU A C 1
ATOM 734 O O . LEU A 1 96 ? -9.656 14.419 24.812 1.00 91.62 96 LEU A O 1
ATOM 738 N N . LYS A 1 97 ? -10.730 16.242 24.044 1.00 88.62 97 LYS A N 1
ATOM 739 C CA . LYS A 1 97 ? -10.460 17.078 25.228 1.00 88.62 97 LYS A CA 1
ATOM 740 C C . LYS A 1 97 ? -11.142 16.540 26.493 1.00 88.62 97 LYS A C 1
ATOM 742 O O . LYS A 1 97 ? -10.513 16.501 27.542 1.00 88.62 97 LYS A O 1
ATOM 747 N N . GLU A 1 98 ? -12.378 16.042 26.388 1.00 87.00 98 GLU A N 1
ATOM 748 C CA . GLU A 1 98 ? -13.086 15.385 27.506 1.00 87.00 98 GLU A CA 1
ATOM 749 C C . GLU A 1 98 ? -12.271 14.211 28.088 1.00 87.00 98 GLU A C 1
ATOM 751 O O . GLU A 1 98 ? -12.238 13.999 29.300 1.00 87.00 98 GLU A O 1
ATOM 756 N N . ILE A 1 99 ? -11.564 13.466 27.230 1.00 84.75 99 ILE A N 1
ATOM 757 C CA . ILE A 1 99 ? -10.715 12.344 27.648 1.00 84.75 99 ILE A CA 1
ATOM 758 C C . ILE A 1 99 ? -9.482 12.845 28.392 1.00 84.75 99 ILE A C 1
ATOM 760 O O . ILE A 1 99 ? -9.209 12.338 29.478 1.00 84.75 99 ILE A O 1
ATOM 764 N N . GLU A 1 100 ? -8.777 13.829 27.830 1.00 84.44 100 GLU A N 1
ATOM 765 C CA . GLU A 1 100 ? -7.594 14.455 28.436 1.00 84.44 100 GLU A CA 1
ATOM 766 C C . GLU A 1 100 ? -7.903 15.009 29.835 1.00 84.44 100 GLU A C 1
ATOM 768 O O . GLU A 1 100 ? -7.163 14.757 30.783 1.00 84.44 100 GLU A O 1
ATOM 773 N N . GLU A 1 101 ? -9.040 15.687 29.998 1.00 85.44 101 GLU A N 1
ATOM 774 C CA . GLU A 1 101 ? -9.479 16.212 31.296 1.00 85.44 101 GLU A CA 1
ATOM 775 C C . GLU A 1 101 ? -9.818 15.095 32.300 1.00 85.44 101 GLU A C 1
ATOM 777 O O . GLU A 1 101 ? -9.613 15.248 33.506 1.00 85.44 101 GLU A O 1
ATOM 782 N N . SER A 1 102 ? -10.326 13.959 31.813 1.00 83.56 102 SER A N 1
ATOM 783 C CA . SER A 1 102 ? -10.711 12.811 32.643 1.00 83.56 102 SER A CA 1
ATOM 784 C C . SER A 1 102 ? -9.553 11.873 33.007 1.00 83.56 102 SER A C 1
ATOM 786 O O . SER A 1 102 ? -9.717 11.004 33.870 1.00 83.56 102 SER A O 1
ATOM 788 N N . ASP A 1 103 ? -8.403 11.996 32.340 1.00 82.25 103 ASP A N 1
ATOM 789 C CA . ASP A 1 103 ? -7.273 11.082 32.479 1.00 82.25 103 ASP A CA 1
ATOM 790 C C . ASP A 1 103 ? -5.926 11.806 32.336 1.00 82.25 103 ASP A C 1
ATOM 792 O O . ASP A 1 103 ? -5.422 11.975 31.225 1.00 82.25 103 ASP A O 1
ATOM 796 N N . PRO A 1 104 ? -5.281 12.159 33.460 1.00 80.06 104 PRO A N 1
ATOM 797 C CA . PRO A 1 104 ? -3.974 12.812 33.452 1.00 80.06 104 PRO A CA 1
ATOM 798 C C . PRO A 1 104 ? -2.841 11.995 32.806 1.00 80.06 104 PRO A C 1
ATOM 800 O O . PRO A 1 104 ? -1.751 12.532 32.619 1.00 80.06 104 PRO A O 1
ATOM 803 N N . GLN A 1 105 ? -3.049 10.701 32.525 1.00 80.69 105 GLN A N 1
ATOM 804 C CA . GLN A 1 105 ? -2.087 9.843 31.823 1.00 80.69 105 GLN A CA 1
ATOM 805 C C . GLN A 1 105 ? -2.424 9.653 30.339 1.00 80.69 105 GLN A C 1
ATOM 807 O O . GLN A 1 105 ? -1.662 8.991 29.629 1.00 80.69 105 GLN A O 1
ATOM 812 N N . ALA A 1 106 ? -3.542 10.206 29.858 1.00 78.12 106 ALA A N 1
ATOM 813 C CA . ALA A 1 106 ? -3.885 10.134 28.449 1.00 78.12 106 ALA A CA 1
ATOM 814 C C . ALA A 1 106 ? -2.827 10.845 27.601 1.00 78.12 106 ALA A C 1
ATOM 816 O O . ALA A 1 106 ? -2.286 11.891 27.961 1.00 78.12 106 ALA A O 1
ATOM 817 N N . MET A 1 107 ? -2.542 10.264 26.438 1.00 78.88 107 MET A N 1
ATOM 818 C CA . MET A 1 107 ? -1.720 10.921 25.435 1.00 78.88 107 MET A CA 1
ATOM 819 C C . MET A 1 107 ? -2.448 12.170 24.940 1.00 78.88 107 MET A C 1
ATOM 821 O O . MET A 1 107 ? -3.581 12.084 24.463 1.00 78.88 107 MET A O 1
ATOM 825 N N . THR A 1 108 ? -1.785 13.318 25.034 1.00 85.25 108 THR A N 1
ATOM 826 C CA . THR A 1 108 ? -2.343 14.596 24.603 1.00 85.25 108 THR A CA 1
ATOM 827 C C . THR A 1 108 ? -1.859 14.927 23.198 1.00 85.25 108 THR A C 1
ATOM 829 O O . THR A 1 108 ? -0.685 14.761 22.856 1.00 85.25 108 THR A O 1
ATOM 832 N N . LEU A 1 109 ? -2.792 15.362 22.356 1.00 89.12 109 LEU A N 1
ATOM 833 C CA . LEU A 1 109 ? -2.513 15.869 21.019 1.00 89.12 109 LEU A CA 1
ATOM 834 C C . LEU A 1 109 ? -2.828 17.362 21.013 1.00 89.12 109 LEU A C 1
ATOM 836 O O . LEU A 1 109 ? -3.850 17.786 21.554 1.00 89.12 109 LEU A O 1
ATOM 840 N N . SER A 1 110 ? -1.971 18.168 20.387 1.00 91.44 110 SER A N 1
ATOM 841 C CA . SER A 1 110 ? -2.252 19.593 20.222 1.00 91.44 110 SER A CA 1
ATOM 842 C C . SER A 1 110 ? -3.490 19.801 19.347 1.00 91.44 110 SER A C 1
ATOM 844 O O . SER A 1 110 ? -3.873 18.940 18.552 1.00 91.44 110 SER A O 1
ATOM 846 N N . GLU A 1 111 ? -4.111 20.977 19.436 1.00 91.62 111 GLU A N 1
ATOM 847 C CA . GLU A 1 111 ? -5.275 21.288 18.602 1.00 91.62 111 GLU A CA 1
ATOM 848 C C . GLU A 1 111 ? -4.966 21.165 17.100 1.00 91.62 111 GLU A C 1
ATOM 850 O O . GLU A 1 111 ? -5.784 20.655 16.341 1.00 91.62 111 GLU A O 1
ATOM 855 N N . GLU A 1 112 ? -3.768 21.564 16.672 1.00 90.88 112 GLU A N 1
ATOM 856 C CA . GLU A 1 112 ? -3.310 21.418 15.285 1.00 90.88 112 GLU A CA 1
ATOM 857 C C . GLU A 1 112 ? -3.196 19.944 14.870 1.00 90.88 112 GLU A C 1
ATOM 859 O O . GLU A 1 112 ? -3.613 19.572 13.772 1.00 90.88 112 GLU A O 1
ATOM 864 N N . GLN A 1 113 ? -2.701 19.081 15.762 1.00 91.31 113 GLN A N 1
ATOM 865 C CA . GLN A 1 113 ? -2.611 17.638 15.522 1.00 91.31 113 GLN A CA 1
ATOM 866 C C . GLN A 1 113 ? -3.999 16.994 15.445 1.00 91.31 113 GLN A C 1
ATOM 868 O O . GLN A 1 113 ? -4.239 16.143 14.588 1.00 91.31 113 GLN A O 1
ATOM 873 N N . LEU A 1 114 ? -4.938 17.434 16.287 1.00 92.44 114 LEU A N 1
ATOM 874 C CA . LEU A 1 114 ? -6.330 16.985 16.247 1.00 92.44 114 LEU A CA 1
ATOM 875 C C . LEU A 1 114 ? -7.048 17.423 14.968 1.00 92.44 114 LEU A C 1
ATOM 877 O O . LEU A 1 114 ? -7.800 16.635 14.394 1.00 92.44 114 LEU A O 1
ATOM 881 N N . LYS A 1 115 ? -6.785 18.639 14.479 1.00 91.69 115 LYS A N 1
ATOM 882 C CA . LYS A 1 115 ? -7.286 19.110 13.178 1.00 91.69 115 LYS A CA 1
ATOM 883 C C . LYS A 1 115 ? -6.725 18.278 12.031 1.00 91.69 115 LYS A C 1
ATOM 885 O O . LYS A 1 115 ? -7.476 17.859 11.157 1.00 91.69 115 LYS A O 1
ATOM 890 N N . ALA A 1 116 ? -5.433 17.954 12.063 1.00 90.06 116 ALA A N 1
ATOM 891 C CA . ALA A 1 116 ? -4.822 17.070 11.072 1.00 90.06 116 ALA A CA 1
ATOM 892 C C . ALA A 1 116 ? -5.419 15.647 11.108 1.00 90.06 116 ALA A C 1
ATOM 894 O O . ALA A 1 116 ? -5.720 15.077 10.056 1.00 90.06 116 ALA A O 1
ATOM 895 N N . ALA A 1 117 ? -5.653 15.091 12.303 1.00 91.62 117 ALA A N 1
ATOM 896 C CA . ALA A 1 117 ? -6.345 13.813 12.481 1.00 91.62 117 ALA A CA 1
ATOM 897 C C . ALA A 1 117 ? -7.772 13.852 11.912 1.00 91.62 117 ALA A C 1
ATOM 899 O O . ALA A 1 117 ? -8.164 12.962 11.154 1.00 91.62 117 ALA A O 1
ATOM 900 N N . PHE A 1 118 ? -8.537 14.902 12.227 1.00 93.44 118 PHE A N 1
ATOM 901 C CA . PHE A 1 118 ? -9.894 15.068 11.717 1.00 93.44 118 PHE A CA 1
ATOM 902 C C . PHE A 1 118 ? -9.916 15.245 10.198 1.00 93.44 118 PHE A C 1
ATOM 904 O O . PHE A 1 118 ? -10.711 14.595 9.526 1.00 93.44 118 PHE A O 1
ATOM 911 N N . GLY A 1 119 ? -9.009 16.045 9.634 1.00 91.38 119 GLY A N 1
ATOM 912 C CA . GLY A 1 119 ? -8.864 16.196 8.186 1.00 91.38 119 GLY A CA 1
ATOM 913 C C . GLY A 1 119 ? -8.622 14.853 7.493 1.00 91.38 119 GLY A C 1
ATOM 914 O O . GLY A 1 119 ? -9.217 14.569 6.449 1.00 91.38 119 GLY A O 1
ATOM 915 N N . ARG A 1 120 ? -7.828 13.969 8.115 1.00 88.81 120 ARG A N 1
ATOM 916 C CA . ARG A 1 120 ? -7.632 12.599 7.625 1.00 88.81 120 ARG A CA 1
ATOM 917 C C . ARG A 1 120 ? -8.889 11.735 7.755 1.00 88.81 120 ARG A C 1
ATOM 919 O O . ARG A 1 120 ? -9.189 10.972 6.836 1.00 88.81 120 ARG A O 1
ATOM 926 N N . LEU A 1 121 ? -9.621 11.844 8.862 1.00 90.94 121 LEU A N 1
ATOM 927 C CA . LEU A 1 121 ? -10.874 11.117 9.079 1.00 90.94 121 LEU A CA 1
ATOM 928 C C . LEU A 1 121 ? -11.950 11.534 8.062 1.00 90.94 121 LEU A C 1
ATOM 930 O O . LEU A 1 121 ? -12.554 10.675 7.416 1.00 90.94 121 LEU A O 1
ATOM 934 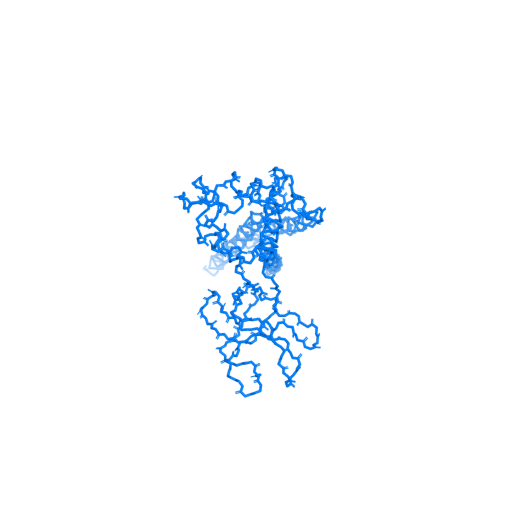N N . ALA A 1 122 ? -12.132 12.844 7.881 1.00 91.12 122 ALA A N 1
ATOM 935 C CA . ALA A 1 122 ? -13.064 13.461 6.941 1.00 91.12 122 ALA A CA 1
ATOM 936 C C . ALA A 1 122 ? -12.700 13.185 5.481 1.00 91.12 122 ALA A C 1
ATOM 938 O O . ALA A 1 122 ? -13.590 13.116 4.634 1.00 91.12 122 ALA A O 1
ATOM 939 N N . ASN A 1 123 ? -11.410 12.986 5.186 1.00 84.88 123 ASN A N 1
ATOM 940 C CA . ASN A 1 123 ? -10.906 12.652 3.854 1.00 84.88 123 ASN A CA 1
ATOM 941 C C . ASN A 1 123 ? -11.432 13.617 2.769 1.00 84.88 123 ASN A C 1
ATOM 943 O O . ASN A 1 123 ? -11.898 13.193 1.713 1.00 84.88 123 ASN A O 1
ATOM 947 N N . GLY A 1 124 ? -11.407 14.921 3.069 1.00 80.44 124 GLY A N 1
ATOM 948 C CA . GLY A 1 124 ? -11.854 15.987 2.165 1.00 80.44 124 GLY A CA 1
ATOM 949 C C . GLY A 1 124 ? -13.361 16.274 2.154 1.00 80.44 124 GLY A C 1
ATOM 950 O O . GLY A 1 124 ? -13.795 17.107 1.365 1.00 80.44 124 GLY A O 1
ATOM 951 N N . LYS A 1 125 ? -14.170 15.623 3.001 1.00 84.00 125 LYS A N 1
ATOM 952 C CA . LYS A 1 125 ? -15.598 15.954 3.156 1.00 84.00 125 LYS A CA 1
ATOM 953 C C . LYS A 1 125 ? -15.785 17.237 3.973 1.00 84.00 125 LYS A C 1
ATOM 955 O O . LYS A 1 125 ? -15.381 17.290 5.132 1.00 84.00 125 LYS A O 1
ATOM 960 N N . GLU A 1 126 ? -16.446 18.234 3.388 1.00 81.75 126 GLU A N 1
ATOM 961 C CA . GLU A 1 126 ? -16.725 19.526 4.040 1.00 81.75 126 GLU A CA 1
ATOM 962 C C . GLU A 1 126 ? -17.842 19.432 5.094 1.00 81.75 126 GLU A C 1
ATOM 964 O O . GLU A 1 126 ? -17.759 20.071 6.142 1.00 81.75 126 GLU A O 1
ATOM 969 N N . ASP A 1 127 ? -18.840 18.570 4.871 1.00 82.44 127 ASP A N 1
ATOM 970 C CA . ASP A 1 127 ? -19.991 18.387 5.773 1.00 82.44 127 ASP A CA 1
ATOM 971 C C . ASP A 1 127 ? -19.655 17.588 7.053 1.00 82.44 127 ASP A C 1
ATOM 973 O O . ASP A 1 127 ? -20.510 17.377 7.917 1.00 82.44 127 ASP A O 1
ATOM 977 N N . GLY A 1 128 ? -18.404 17.138 7.191 1.00 89.94 128 GLY A N 1
ATOM 978 C CA . GLY A 1 128 ? -17.930 16.297 8.286 1.00 89.94 128 GLY A CA 1
ATOM 979 C C . GLY A 1 128 ? -17.970 14.799 7.973 1.00 89.94 128 GLY A C 1
ATOM 980 O O . GLY A 1 128 ? -17.967 14.365 6.820 1.00 89.94 128 GLY A O 1
ATOM 981 N N . VAL A 1 129 ? -17.944 13.987 9.028 1.00 95.00 129 VAL A N 1
ATOM 982 C CA . VAL A 1 129 ? -17.784 12.528 8.948 1.00 95.00 129 VAL A CA 1
ATOM 983 C C . VAL A 1 129 ? -19.119 11.844 9.235 1.00 95.00 129 VAL A C 1
ATOM 985 O O . VAL A 1 129 ? -19.695 12.041 10.301 1.00 95.00 129 VAL A O 1
ATOM 988 N N . ASP A 1 130 ? -19.612 11.033 8.301 1.00 94.50 130 ASP A N 1
ATOM 989 C CA . ASP A 1 130 ? -20.816 10.217 8.503 1.00 94.50 130 ASP A CA 1
ATOM 990 C C . ASP A 1 130 ? -20.563 8.995 9.410 1.00 94.50 130 ASP A C 1
ATOM 992 O O . ASP A 1 130 ? -19.419 8.610 9.671 1.00 94.50 130 ASP A O 1
ATOM 996 N N . GLU A 1 131 ? -21.648 8.366 9.880 1.00 94.31 131 GLU A N 1
ATOM 997 C CA . GLU A 1 131 ? -21.581 7.204 10.779 1.00 94.31 131 GLU A CA 1
ATOM 998 C C . GLU A 1 131 ? -20.749 6.072 10.165 1.00 94.31 131 GLU A C 1
ATOM 1000 O O . GLU A 1 131 ? -19.899 5.498 10.836 1.00 94.31 131 GLU A O 1
ATOM 1005 N N . THR A 1 132 ? -20.935 5.777 8.876 1.00 93.31 132 THR A N 1
ATOM 1006 C CA . THR A 1 132 ? -20.249 4.652 8.219 1.00 93.31 132 THR A CA 1
ATOM 1007 C C . THR A 1 132 ? -18.735 4.852 8.227 1.00 93.31 132 THR A C 1
ATOM 1009 O O . THR A 1 132 ? -17.985 3.947 8.593 1.00 93.31 132 THR A O 1
ATOM 1012 N N . ARG A 1 133 ? -18.274 6.055 7.877 1.00 92.56 133 ARG A N 1
ATOM 1013 C CA . ARG A 1 133 ? -16.853 6.405 7.872 1.00 92.56 133 ARG A CA 1
ATOM 1014 C C . ARG A 1 133 ? -16.249 6.386 9.274 1.00 92.56 133 ARG A C 1
ATOM 1016 O O . ARG A 1 133 ? -15.110 5.939 9.410 1.00 92.56 133 ARG A O 1
ATOM 1023 N N . PHE A 1 134 ? -16.983 6.871 10.277 1.00 94.50 134 PHE A N 1
ATOM 1024 C CA . PHE A 1 134 ? -16.544 6.845 11.672 1.00 94.50 134 PHE A CA 1
ATOM 1025 C C . PHE A 1 134 ? -16.407 5.410 12.184 1.00 94.50 134 PHE A C 1
ATOM 1027 O O . PHE A 1 134 ? -15.374 5.058 12.745 1.00 94.50 134 PHE A O 1
ATOM 1034 N N . LEU A 1 135 ? -17.417 4.567 11.948 1.00 93.94 135 LEU A N 1
ATOM 1035 C CA . LEU A 1 135 ? -17.413 3.168 12.376 1.00 93.94 135 LEU A CA 1
ATOM 1036 C C . LEU A 1 135 ? -16.277 2.356 11.735 1.00 93.94 135 LEU A C 1
ATOM 1038 O O . LEU A 1 135 ? -15.755 1.450 12.383 1.00 93.94 135 LEU A O 1
ATOM 1042 N N . ASP A 1 136 ? -15.850 2.691 10.510 1.00 91.00 136 ASP A N 1
ATOM 1043 C CA . ASP A 1 136 ? -14.734 1.996 9.850 1.00 91.00 136 ASP A CA 1
ATOM 1044 C C . ASP A 1 136 ? -13.408 2.108 10.625 1.00 91.00 136 ASP A C 1
ATOM 1046 O O . ASP A 1 136 ? -12.610 1.173 10.596 1.00 91.00 136 ASP A O 1
ATOM 1050 N N . GLU A 1 137 ? -13.184 3.188 11.387 1.00 91.19 137 GLU A N 1
ATOM 1051 C CA . GLU A 1 137 ? -11.985 3.330 12.238 1.00 91.19 137 GLU A CA 1
ATOM 1052 C C . GLU A 1 137 ? -11.944 2.323 13.396 1.00 91.19 137 GLU A C 1
ATOM 1054 O O . GLU A 1 137 ? -10.881 2.030 13.949 1.00 91.19 137 GLU A O 1
ATOM 1059 N N . PHE A 1 138 ? -13.098 1.762 13.765 1.00 91.19 138 PHE A N 1
ATOM 1060 C CA . PHE A 1 138 ? -13.208 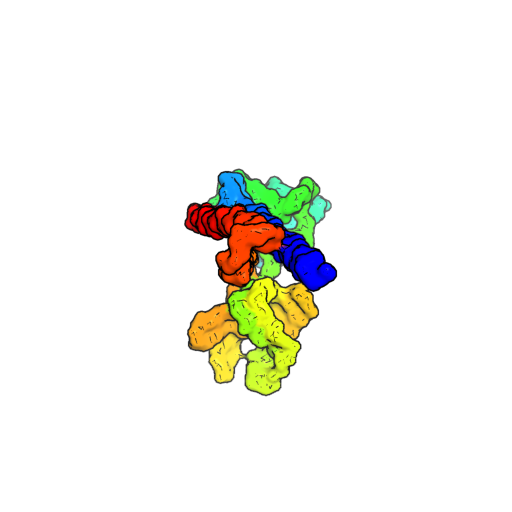0.831 14.883 1.00 91.19 138 PHE A CA 1
ATOM 1061 C C . PHE A 1 138 ? -13.160 -0.639 14.460 1.00 91.19 138 PHE A C 1
ATOM 1063 O O . PHE A 1 138 ? -13.025 -1.500 15.333 1.00 91.19 138 PHE A O 1
ATOM 1070 N N . ARG A 1 139 ? -13.213 -0.931 13.150 1.00 91.38 139 ARG A N 1
ATOM 1071 C CA . ARG A 1 139 ? -13.079 -2.293 12.613 1.00 91.38 139 ARG A CA 1
ATOM 1072 C C . ARG A 1 139 ? -11.676 -2.829 12.881 1.00 91.38 139 ARG A C 1
ATOM 1074 O O . ARG A 1 139 ? -10.688 -2.269 12.403 1.00 91.38 139 ARG A O 1
ATOM 1081 N N . GLU A 1 140 ? -11.604 -3.937 13.610 1.00 91.81 140 GLU A N 1
ATOM 1082 C CA . GLU A 1 140 ? -10.362 -4.682 13.800 1.00 91.81 140 GLU A CA 1
ATOM 1083 C C . GLU A 1 140 ? -10.025 -5.417 12.501 1.00 91.81 140 GLU A C 1
ATOM 1085 O O . GLU A 1 140 ? -10.814 -6.204 11.969 1.00 91.81 140 GLU A O 1
ATOM 1090 N N . ARG A 1 141 ? -8.857 -5.111 11.945 1.00 95.19 141 ARG A N 1
ATOM 1091 C CA . ARG A 1 141 ? -8.395 -5.642 10.664 1.00 95.19 141 ARG A CA 1
ATOM 1092 C C . ARG A 1 141 ? -6.975 -6.165 10.817 1.00 95.19 141 ARG A C 1
ATOM 1094 O O . ARG A 1 141 ? -6.186 -5.642 11.598 1.00 95.19 141 ARG A O 1
ATOM 1101 N N . TYR A 1 142 ? -6.633 -7.154 10.008 1.00 96.69 142 TYR A N 1
ATOM 1102 C CA . TYR A 1 142 ? -5.283 -7.669 9.846 1.00 96.69 142 TYR A CA 1
ATOM 1103 C C . TYR A 1 142 ? -4.796 -7.447 8.420 1.00 96.69 142 TYR A C 1
ATOM 1105 O O . TYR A 1 142 ? -5.557 -7.574 7.460 1.00 96.69 142 TYR A O 1
ATOM 1113 N N . LEU A 1 143 ? -3.505 -7.171 8.280 1.00 96.00 143 LEU A N 1
ATOM 1114 C CA . LEU A 1 143 ? -2.786 -7.229 7.019 1.00 96.00 143 LEU A CA 1
ATOM 1115 C C . LEU A 1 143 ? -2.007 -8.545 6.944 1.00 96.00 143 LEU A C 1
ATOM 1117 O O . LEU A 1 143 ? -1.245 -8.890 7.848 1.00 96.00 143 LEU A O 1
ATOM 1121 N N . CYS A 1 144 ? -2.172 -9.274 5.844 1.00 96.38 144 CYS A N 1
ATOM 1122 C CA . CYS A 1 144 ? -1.412 -10.491 5.593 1.00 96.38 144 CYS A CA 1
ATOM 1123 C C . CYS A 1 144 ? 0.045 -10.160 5.220 1.00 96.38 144 CYS A C 1
ATOM 1125 O O . CYS A 1 144 ? 0.310 -9.592 4.158 1.00 96.38 144 CYS A O 1
ATOM 1127 N N . SER A 1 145 ? 0.998 -10.540 6.069 1.00 93.94 145 SER A N 1
ATOM 1128 C CA . SER A 1 145 ? 2.442 -10.327 5.880 1.00 93.94 145 SER A CA 1
ATOM 1129 C C . SER A 1 145 ? 3.159 -11.500 5.221 1.00 93.94 145 SER A C 1
ATOM 1131 O O . SER A 1 145 ? 4.198 -11.311 4.587 1.00 93.94 145 SER A O 1
ATOM 1133 N N . ALA A 1 146 ? 2.609 -12.708 5.328 1.00 93.75 146 ALA A N 1
ATOM 1134 C CA . ALA A 1 146 ? 3.153 -13.903 4.696 1.00 93.75 146 ALA A CA 1
ATOM 1135 C C . ALA A 1 146 ? 2.014 -14.795 4.193 1.00 93.75 146 ALA A C 1
ATOM 1137 O O . ALA A 1 146 ? 0.990 -14.893 4.868 1.00 93.75 146 ALA A O 1
ATOM 1138 N N . PRO A 1 147 ? 2.169 -15.475 3.039 1.00 96.12 147 PRO A N 1
ATOM 1139 C CA . PRO A 1 147 ? 1.080 -16.266 2.497 1.00 96.12 147 PRO A CA 1
ATOM 1140 C C . PRO A 1 147 ? 0.642 -17.367 3.467 1.00 96.12 147 PRO A C 1
ATOM 1142 O O . PRO A 1 147 ? 1.467 -18.167 3.910 1.00 96.12 147 PRO A O 1
ATOM 1145 N N . VAL A 1 148 ? -0.656 -17.435 3.754 1.00 97.19 148 VAL A N 1
ATOM 1146 C CA . VAL A 1 148 ? -1.221 -18.308 4.794 1.00 97.19 148 VAL A CA 1
ATOM 1147 C C . VAL A 1 148 ? -2.507 -18.969 4.310 1.00 97.19 148 VAL A C 1
ATOM 1149 O O . VAL A 1 148 ? -3.207 -18.447 3.449 1.00 97.19 148 VAL A O 1
ATOM 1152 N N . THR A 1 149 ? -2.811 -20.164 4.812 1.00 97.19 149 THR A N 1
ATOM 1153 C CA . THR A 1 149 ? -4.025 -20.892 4.418 1.00 97.19 149 THR A CA 1
ATOM 1154 C C . THR A 1 149 ? -5.198 -20.507 5.313 1.00 97.19 149 THR A C 1
ATOM 1156 O O . THR A 1 149 ? -5.077 -20.517 6.535 1.00 97.19 149 THR A O 1
ATOM 1159 N N . MET A 1 150 ? -6.340 -20.222 4.692 1.00 98.25 150 MET A N 1
ATOM 1160 C CA . MET A 1 150 ? -7.631 -20.073 5.353 1.00 98.25 150 MET A CA 1
ATOM 1161 C C . MET A 1 150 ? -8.356 -21.421 5.370 1.00 98.25 150 MET A C 1
ATOM 1163 O O . MET A 1 150 ? -8.456 -22.087 4.332 1.00 98.25 150 MET A O 1
ATOM 1167 N N . THR A 1 151 ? -8.875 -21.818 6.531 1.00 98.00 151 THR A N 1
ATOM 1168 C CA . THR A 1 151 ? -9.662 -23.053 6.693 1.00 98.00 151 THR A CA 1
ATOM 1169 C C . THR A 1 151 ? -11.055 -22.775 7.241 1.00 98.00 151 THR A C 1
ATOM 1171 O O . THR A 1 151 ? -11.300 -21.720 7.815 1.00 98.00 151 THR A O 1
ATOM 11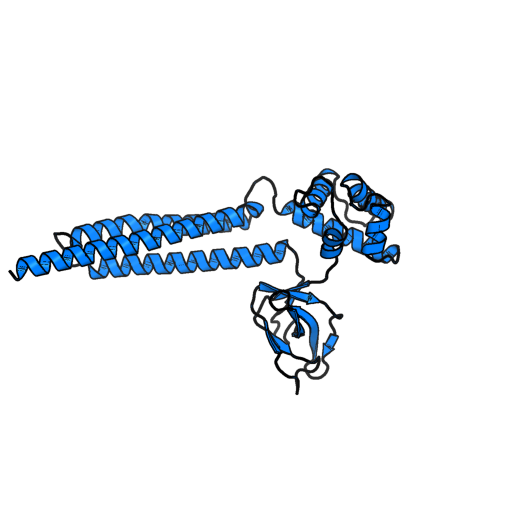74 N N . ASP A 1 152 ? -11.962 -23.734 7.094 1.00 97.19 152 ASP A N 1
ATOM 1175 C CA . ASP A 1 152 ? -13.355 -23.639 7.555 1.00 97.19 152 ASP A CA 1
ATOM 1176 C C . ASP A 1 152 ? -13.548 -23.783 9.074 1.00 97.19 152 ASP A C 1
ATOM 1178 O O . ASP A 1 152 ? -14.587 -23.384 9.593 1.00 97.19 152 ASP A O 1
ATOM 1182 N N . GLY A 1 153 ? -12.554 -24.302 9.799 1.00 95.00 153 GLY A N 1
ATOM 1183 C CA . GLY A 1 153 ? -12.615 -24.465 11.253 1.00 95.00 153 GLY A CA 1
ATOM 1184 C C . GLY A 1 153 ? -11.355 -24.033 12.002 1.00 95.00 153 GLY A C 1
ATOM 1185 O O . GLY A 1 153 ? -10.271 -23.913 11.419 1.00 95.00 153 GLY A O 1
ATOM 1186 N N . LEU A 1 154 ? -11.514 -23.840 13.318 1.00 94.06 154 LEU A N 1
ATOM 1187 C CA . LEU A 1 154 ? -10.441 -23.498 14.256 1.00 94.06 154 LEU A CA 1
ATOM 1188 C C . LEU A 1 154 ? -9.362 -24.583 14.308 1.00 94.06 154 LEU A C 1
ATOM 1190 O O . LEU A 1 154 ? -8.181 -24.267 14.313 1.00 94.06 154 LEU A O 1
ATOM 1194 N N . VAL A 1 155 ? -9.726 -25.863 14.283 1.00 93.06 155 VAL A N 1
ATOM 1195 C CA . VAL A 1 155 ? -8.750 -26.963 14.281 1.00 93.06 155 VAL A CA 1
ATOM 1196 C C . VAL A 1 155 ? -8.266 -27.215 12.852 1.00 93.06 155 VAL A C 1
ATOM 1198 O O . VAL A 1 155 ? -9.067 -27.478 11.957 1.00 93.06 155 VAL A O 1
ATOM 1201 N N . ILE A 1 156 ? -6.949 -27.141 12.618 1.00 89.38 156 ILE A N 1
ATOM 1202 C CA . ILE A 1 156 ? -6.367 -27.381 11.280 1.00 89.38 156 ILE A CA 1
ATOM 1203 C C . ILE A 1 156 ? -6.522 -28.854 10.886 1.00 89.38 156 ILE A C 1
ATOM 1205 O O . ILE A 1 156 ? -6.830 -29.181 9.739 1.00 89.38 156 ILE A O 1
ATOM 1209 N N . LYS A 1 157 ? -6.307 -29.766 11.840 1.00 88.44 157 LYS A N 1
ATOM 1210 C CA . LYS A 1 157 ? -6.375 -31.207 11.601 1.00 88.44 157 LYS A CA 1
ATOM 1211 C C . LYS A 1 157 ? -7.806 -31.624 11.247 1.00 88.44 157 LYS A C 1
ATOM 1213 O O . LYS A 1 157 ? -8.690 -31.602 12.093 1.00 88.44 157 LYS A O 1
ATOM 1218 N N . GLY A 1 158 ? -8.007 -32.047 10.000 1.00 84.62 158 GLY A N 1
ATOM 1219 C CA . GLY A 1 158 ? -9.322 -32.436 9.477 1.00 84.62 158 GLY A CA 1
ATOM 1220 C C . GLY A 1 158 ? -10.172 -31.270 8.959 1.00 84.62 158 GLY A C 1
ATOM 1221 O O . GLY A 1 158 ? -11.253 -31.521 8.431 1.00 84.62 158 GLY A O 1
ATOM 1222 N N . GLY A 1 159 ? -9.685 -30.028 9.063 1.00 87.50 159 GLY A N 1
ATOM 1223 C CA . GLY A 1 159 ? -10.323 -28.854 8.470 1.00 87.50 159 GLY A CA 1
ATOM 1224 C C . GLY A 1 159 ? -10.145 -28.809 6.952 1.00 87.50 159 GLY A C 1
ATOM 1225 O O . GLY A 1 159 ? -9.159 -29.313 6.405 1.00 87.50 159 GLY A O 1
ATOM 1226 N N . LYS A 1 160 ? -11.097 -28.192 6.251 1.00 95.56 160 LYS A N 1
ATOM 1227 C CA . LYS A 1 160 ? -11.032 -27.998 4.800 1.00 95.56 160 LYS A CA 1
ATOM 1228 C C . LYS A 1 160 ? -10.356 -26.675 4.483 1.00 95.56 160 LYS A C 1
ATOM 1230 O O . LYS A 1 160 ? -10.638 -25.642 5.089 1.00 95.56 160 LYS A O 1
ATOM 1235 N N . THR A 1 161 ? -9.486 -26.692 3.480 1.00 97.38 161 THR A N 1
ATOM 1236 C CA . THR A 1 161 ? -8.923 -25.469 2.910 1.00 97.38 161 THR A CA 1
ATOM 1237 C C . THR A 1 161 ? -9.997 -24.713 2.137 1.00 97.38 161 THR A C 1
ATOM 1239 O O . THR A 1 161 ? -10.590 -25.253 1.207 1.00 97.38 161 THR A O 1
ATOM 1242 N N . ILE A 1 162 ? -10.200 -23.444 2.489 1.00 97.88 162 ILE A N 1
ATOM 1243 C CA . ILE A 1 162 ? -11.063 -22.525 1.742 1.00 97.88 162 ILE A CA 1
ATOM 1244 C C . ILE A 1 162 ? -10.266 -21.900 0.600 1.00 97.88 162 ILE A C 1
ATOM 1246 O O . ILE A 1 162 ? -10.682 -21.956 -0.559 1.00 97.88 162 ILE A O 1
ATOM 1250 N N . ARG A 1 163 ? -9.114 -21.301 0.931 1.00 98.00 163 ARG A N 1
ATOM 1251 C CA . ARG A 1 163 ? -8.140 -20.756 -0.023 1.00 98.00 163 ARG A CA 1
ATOM 1252 C C . ARG A 1 163 ? -6.830 -20.372 0.663 1.00 98.00 163 ARG A C 1
ATOM 1254 O O . ARG A 1 163 ? -6.710 -20.414 1.883 1.00 98.00 163 ARG A O 1
ATOM 1261 N N . LYS A 1 164 ? -5.865 -19.930 -0.140 1.00 97.81 164 LYS A N 1
ATOM 1262 C CA . LYS A 1 164 ? -4.667 -19.227 0.319 1.00 97.81 164 LYS A CA 1
ATOM 1263 C C . LYS A 1 164 ? -4.930 -17.720 0.362 1.00 97.81 164 LYS A C 1
ATOM 1265 O O . LYS A 1 164 ? -5.550 -17.197 -0.562 1.00 97.81 164 LYS A O 1
ATOM 1270 N N . VAL A 1 165 ? -4.485 -17.064 1.427 1.00 98.00 165 VAL A N 1
ATOM 1271 C CA . VAL A 1 165 ? -4.443 -15.609 1.606 1.00 98.00 165 VAL A CA 1
ATOM 1272 C C . VAL A 1 165 ? -3.055 -15.127 1.220 1.00 98.00 165 VAL A C 1
ATOM 1274 O O . VAL A 1 165 ? -2.059 -15.620 1.753 1.00 98.00 165 VAL A O 1
ATOM 1277 N N . ASP A 1 166 ? -2.987 -14.198 0.271 1.00 96.06 166 ASP A N 1
ATOM 1278 C CA . ASP A 1 166 ? -1.727 -13.653 -0.221 1.00 96.06 166 ASP A CA 1
ATOM 1279 C C . ASP A 1 166 ? -1.278 -12.423 0.577 1.00 96.06 166 ASP A C 1
ATOM 1281 O O . ASP A 1 166 ? -2.056 -11.785 1.286 1.00 96.06 166 ASP A O 1
ATOM 1285 N N . VAL A 1 167 ? 0.006 -12.083 0.450 1.00 92.88 167 VAL A N 1
ATOM 1286 C CA . VAL A 1 167 ? 0.594 -10.903 1.099 1.00 92.88 167 VAL A CA 1
ATOM 1287 C C . VAL A 1 167 ? -0.114 -9.627 0.631 1.00 92.88 167 VAL A C 1
ATOM 1289 O O . VAL A 1 167 ? -0.327 -9.435 -0.570 1.00 92.88 167 VAL A O 1
ATOM 1292 N N . ASN A 1 168 ? -0.365 -8.716 1.571 1.00 91.12 168 ASN A N 1
ATOM 1293 C CA . ASN A 1 168 ? -1.115 -7.462 1.439 1.00 91.12 168 ASN A CA 1
ATOM 1294 C C . ASN A 1 168 ? -2.642 -7.604 1.328 1.00 91.12 168 ASN A C 1
ATOM 1296 O O . ASN A 1 168 ? -3.313 -6.606 1.074 1.00 91.12 168 ASN A O 1
ATOM 1300 N N . GLU A 1 169 ? -3.212 -8.797 1.505 1.00 95.19 169 GLU A N 1
ATOM 1301 C CA . GLU A 1 169 ? -4.662 -8.908 1.691 1.00 95.19 169 GLU A CA 1
ATOM 1302 C C . GLU A 1 169 ? -5.079 -8.385 3.072 1.00 95.19 169 GLU A C 1
ATOM 1304 O O . GLU A 1 169 ? -4.390 -8.631 4.066 1.00 95.19 169 GLU A O 1
ATOM 1309 N N . VAL A 1 170 ? -6.210 -7.673 3.112 1.00 95.81 170 VAL A N 1
ATOM 1310 C CA . VAL A 1 170 ? -6.830 -7.163 4.340 1.00 95.81 170 VAL A CA 1
ATOM 1311 C C . VAL A 1 170 ? -7.926 -8.126 4.782 1.00 95.81 170 VAL A C 1
ATOM 1313 O O . VAL A 1 170 ? -8.758 -8.559 3.977 1.00 95.81 170 VAL A O 1
ATOM 1316 N N . LEU A 1 171 ? -7.894 -8.481 6.062 1.00 97.62 171 LEU A N 1
ATOM 1317 C CA . LEU A 1 171 ? -8.804 -9.426 6.692 1.00 97.62 171 LEU A CA 1
ATOM 1318 C C . LEU A 1 171 ? -9.501 -8.732 7.861 1.00 97.62 171 LEU A C 1
ATOM 1320 O O . LEU A 1 171 ? -8.839 -8.306 8.801 1.00 97.62 171 LEU A O 1
ATOM 1324 N N . GLU A 1 172 ? -10.821 -8.622 7.821 1.00 96.88 172 GLU A N 1
ATOM 1325 C CA . GLU A 1 172 ? -11.616 -8.137 8.948 1.00 96.88 172 GLU A CA 1
ATOM 1326 C C . GLU A 1 172 ? -11.745 -9.234 10.002 1.00 96.88 172 GLU A C 1
ATOM 1328 O O . GLU A 1 172 ? -12.098 -10.367 9.677 1.00 96.88 172 GLU A O 1
ATOM 1333 N N . GLN A 1 173 ? -11.460 -8.908 11.259 1.00 97.44 173 GLN A N 1
ATOM 1334 C CA . GLN A 1 173 ? -11.653 -9.812 12.385 1.00 97.44 173 GLN A CA 1
ATOM 1335 C C . GLN A 1 173 ? -13.147 -9.972 12.685 1.00 97.44 173 GLN A C 1
ATOM 1337 O O . GLN A 1 173 ? -13.860 -8.989 12.864 1.00 97.44 173 GLN A O 1
ATOM 1342 N N . LEU A 1 174 ? -13.606 -11.221 12.778 1.00 96.44 174 LEU A N 1
ATOM 1343 C CA . LEU A 1 174 ? -14.988 -11.557 13.137 1.00 96.44 174 LEU A CA 1
ATOM 1344 C C . LEU A 1 174 ? -15.114 -12.088 14.569 1.00 96.44 174 LEU A C 1
ATOM 1346 O O . LEU A 1 174 ? -16.152 -11.916 15.201 1.00 96.44 174 LEU A O 1
ATOM 1350 N N . GLU A 1 175 ? -14.075 -12.755 15.072 1.00 95.50 175 GLU A N 1
ATOM 1351 C CA . GLU A 1 175 ? -14.017 -13.315 16.427 1.00 95.50 175 GLU A CA 1
ATOM 1352 C C . GLU A 1 175 ? -12.639 -13.037 17.039 1.00 95.50 175 GLU A C 1
ATOM 1354 O O 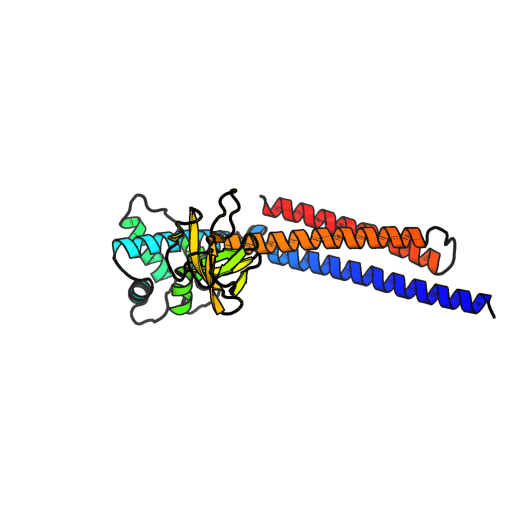. GLU A 1 175 ? -11.664 -12.852 16.310 1.00 95.50 175 GLU A O 1
ATOM 1359 N N . GLU A 1 176 ? -12.550 -13.013 18.370 1.00 94.38 176 GLU A N 1
ATOM 1360 C CA . GLU A 1 176 ? -11.280 -12.811 19.075 1.00 94.38 176 GLU A CA 1
ATOM 1361 C C . GLU A 1 176 ? -10.255 -13.916 18.754 1.00 94.38 176 GLU A C 1
ATOM 1363 O O . GLU A 1 176 ? -10.625 -15.094 18.623 1.00 94.38 176 GLU A O 1
ATOM 1368 N N . PRO A 1 177 ? -8.952 -13.580 18.657 1.00 95.62 177 PRO A N 1
ATOM 1369 C CA . PRO A 1 177 ? -7.904 -14.573 18.482 1.00 95.62 177 PRO A CA 1
ATOM 1370 C C . PRO A 1 177 ? -7.966 -15.640 19.578 1.00 95.62 177 PRO A C 1
ATOM 1372 O O . PRO A 1 177 ? -7.919 -15.347 20.770 1.00 95.62 177 PRO A O 1
ATOM 1375 N N . THR A 1 178 ? -8.051 -16.897 19.159 1.00 95.31 178 THR A N 1
ATOM 1376 C CA . THR A 1 178 ? -8.218 -18.055 20.037 1.00 95.31 178 THR A CA 1
ATOM 1377 C C . THR A 1 178 ? -7.075 -19.039 19.816 1.00 95.31 178 THR A C 1
ATOM 1379 O O . THR A 1 178 ? -6.655 -19.286 18.681 1.00 95.31 178 THR A O 1
ATOM 1382 N N . GLN A 1 179 ? -6.555 -19.607 20.904 1.00 94.31 179 GLN A N 1
ATOM 1383 C CA . GLN A 1 179 ? -5.537 -20.648 20.831 1.00 94.31 179 GLN A CA 1
ATOM 1384 C C . GLN A 1 179 ? -6.165 -21.973 20.388 1.00 94.31 179 GLN A C 1
ATOM 1386 O O . GLN A 1 179 ? -7.144 -22.452 20.952 1.00 94.31 179 GLN A O 1
ATOM 1391 N N . GLU A 1 180 ? -5.592 -22.566 19.349 1.00 92.56 180 GLU A N 1
ATOM 1392 C CA . GLU A 1 180 ? -5.921 -23.904 18.885 1.00 92.56 180 GLU A CA 1
ATOM 1393 C C . GLU A 1 180 ? -5.037 -24.917 19.622 1.00 92.56 180 GLU A C 1
ATOM 1395 O O . GLU A 1 180 ? -3.812 -24.881 19.510 1.00 92.56 180 GLU A O 1
ATOM 1400 N N . GLU A 1 181 ? -5.659 -25.819 20.379 1.00 91.19 181 GLU A N 1
ATOM 1401 C CA . GLU A 1 181 ? -4.970 -26.693 21.338 1.00 91.19 181 GLU A CA 1
ATOM 1402 C C . GLU A 1 181 ? -4.060 -27.754 20.698 1.00 91.19 181 GLU A C 1
ATOM 1404 O O . GLU A 1 181 ? -3.046 -28.128 21.283 1.00 91.19 181 GLU A O 1
ATOM 1409 N N . SER A 1 182 ? -4.381 -28.268 19.504 1.00 88.50 182 SER A N 1
ATOM 1410 C CA . SER A 1 182 ? -3.634 -29.400 18.935 1.00 88.50 182 SER A CA 1
ATOM 1411 C C . SER A 1 182 ? -2.241 -29.022 18.433 1.00 88.50 182 SER A C 1
ATOM 1413 O O . SER A 1 182 ? -1.328 -29.848 18.495 1.00 88.50 182 SER A O 1
ATOM 1415 N N . LEU A 1 183 ? -2.065 -27.793 17.943 1.00 88.94 183 LEU A N 1
ATOM 1416 C CA . LEU A 1 183 ? -0.790 -27.275 17.444 1.00 88.94 183 LEU A CA 1
ATOM 1417 C C . LEU A 1 183 ? -0.265 -26.085 18.257 1.00 88.94 183 LEU A C 1
ATOM 1419 O O . LEU A 1 183 ? 0.840 -25.614 17.977 1.00 88.94 183 LEU A O 1
ATOM 1423 N N . GLY A 1 184 ? -1.032 -25.596 19.236 1.00 90.50 184 GLY A N 1
ATOM 1424 C CA . GLY A 1 184 ? -0.690 -24.430 20.052 1.00 90.50 184 GLY A CA 1
ATOM 1425 C C . GLY A 1 184 ? -0.676 -23.115 19.266 1.00 90.50 184 GLY A C 1
ATOM 1426 O O . GLY A 1 184 ? 0.012 -22.177 19.658 1.00 90.50 184 GLY A O 1
ATOM 1427 N N . LEU A 1 185 ? -1.388 -23.046 18.139 1.00 94.00 185 LEU A N 1
ATOM 1428 C CA . LEU A 1 185 ? -1.373 -21.889 17.244 1.00 94.00 185 LEU A CA 1
ATOM 1429 C C . LEU A 1 185 ? -2.461 -20.887 17.624 1.00 94.00 185 LEU A C 1
ATOM 1431 O O . LEU A 1 185 ? -3.607 -21.268 17.841 1.00 94.00 185 LEU A O 1
ATOM 1435 N N . ILE A 1 186 ? -2.140 -19.594 17.597 1.00 95.44 186 ILE A N 1
ATOM 1436 C CA . ILE A 1 186 ? -3.159 -18.543 17.686 1.00 95.44 186 ILE A CA 1
ATOM 1437 C C . ILE A 1 186 ? -3.836 -18.418 16.324 1.00 95.44 186 ILE A C 1
ATOM 1439 O O . ILE A 1 186 ? -3.181 -18.176 15.302 1.00 95.44 186 ILE A O 1
ATOM 1443 N N . ARG A 1 187 ? -5.156 -18.579 16.307 1.00 97.06 187 ARG A N 1
ATOM 1444 C CA . ARG A 1 187 ? -5.973 -18.468 15.104 1.00 97.06 187 ARG A CA 1
ATOM 1445 C C . ARG A 1 187 ? -7.088 -17.467 15.316 1.00 97.06 187 ARG A C 1
ATOM 1447 O O . ARG A 1 187 ? -7.608 -17.322 16.413 1.00 97.06 187 ARG A O 1
ATOM 1454 N N . VAL A 1 188 ? -7.469 -16.805 14.242 1.00 97.94 188 VAL A N 1
ATOM 1455 C CA . VAL A 1 188 ? -8.514 -15.789 14.252 1.00 97.94 188 VAL A CA 1
ATOM 1456 C C . VAL A 1 188 ? -9.493 -16.081 13.129 1.00 97.94 188 VAL A C 1
ATOM 1458 O O . VAL A 1 188 ? -9.080 -16.477 12.031 1.00 97.94 188 VAL A O 1
ATOM 1461 N N . LYS A 1 189 ? -10.789 -15.940 13.412 1.00 98.12 189 LYS A N 1
ATOM 1462 C CA . LYS A 1 189 ? -11.817 -16.005 12.378 1.00 98.12 189 LYS A CA 1
ATOM 1463 C C . LYS A 1 189 ? -11.930 -14.643 11.722 1.00 98.12 189 LYS A C 1
ATOM 1465 O O . LYS A 1 189 ? -12.078 -13.630 12.404 1.00 98.12 189 LYS A O 1
ATOM 1470 N N . VAL A 1 190 ? -11.852 -14.632 10.402 1.00 98.44 190 VAL A N 1
ATOM 1471 C CA . VAL A 1 190 ? -11.779 -13.407 9.616 1.00 98.44 190 VAL A CA 1
ATOM 1472 C C . VAL A 1 190 ? -12.659 -13.480 8.379 1.00 98.44 190 VAL A C 1
ATOM 1474 O O . VAL A 1 190 ? -12.923 -14.577 7.884 1.00 98.44 190 VAL A O 1
ATOM 1477 N N . LYS A 1 191 ? -13.037 -12.316 7.847 1.00 98.19 191 LYS A N 1
ATOM 1478 C CA . LYS A 1 191 ? -13.576 -12.140 6.495 1.00 98.19 191 LYS A CA 1
ATOM 1479 C C . LYS A 1 191 ? -12.545 -11.433 5.626 1.00 98.19 191 LYS A C 1
ATOM 1481 O O . LYS A 1 191 ? -12.053 -10.368 5.987 1.00 98.19 191 LYS A O 1
ATOM 1486 N N . ALA A 1 192 ? -12.206 -12.001 4.477 1.00 97.94 192 ALA A N 1
ATOM 1487 C CA . ALA A 1 192 ? -11.307 -11.337 3.544 1.00 97.94 192 ALA A CA 1
ATOM 1488 C C . ALA A 1 192 ? -12.038 -10.272 2.718 1.00 97.94 192 ALA A C 1
ATOM 1490 O O . ALA A 1 192 ? -12.972 -10.604 1.997 1.00 97.94 192 ALA A O 1
ATOM 1491 N N . GLU A 1 193 ? -11.553 -9.028 2.718 1.00 95.81 193 GLU A N 1
ATOM 1492 C CA . GLU A 1 193 ? -12.171 -7.932 1.941 1.00 95.81 193 GLU A CA 1
ATOM 1493 C C . GLU A 1 193 ? -12.036 -8.123 0.417 1.00 95.81 193 GLU A C 1
ATOM 1495 O O . GLU A 1 193 ? -12.758 -7.529 -0.376 1.00 95.81 193 GLU A O 1
ATOM 1500 N N . LYS A 1 194 ? -11.090 -8.964 -0.021 1.00 96.25 1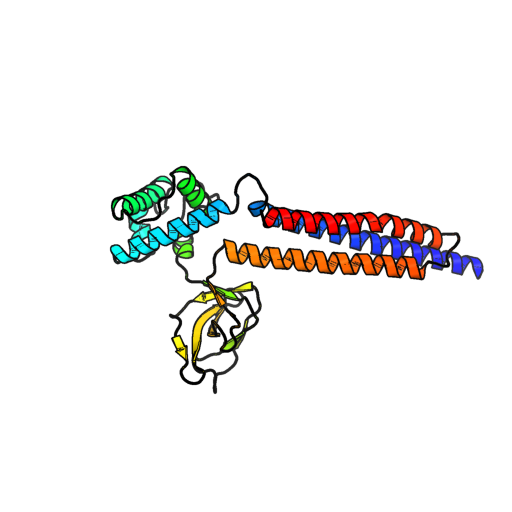94 LYS A N 1
ATOM 1501 C CA . LYS A 1 194 ? -10.829 -9.238 -1.443 1.00 96.25 194 LYS A CA 1
ATOM 1502 C C . LYS A 1 194 ? -11.948 -10.036 -2.116 1.00 96.25 194 LYS A C 1
ATOM 1504 O O . LYS A 1 194 ? -12.202 -9.843 -3.303 1.00 96.25 194 LYS A O 1
ATOM 1509 N N . ASP A 1 195 ? -12.517 -11.007 -1.406 1.00 97.56 195 ASP A N 1
ATOM 1510 C CA . ASP A 1 195 ? -13.442 -11.994 -1.973 1.00 97.56 195 ASP A CA 1
ATOM 1511 C C . ASP A 1 195 ? -14.593 -12.387 -1.040 1.00 97.56 195 ASP A C 1
ATOM 1513 O O . ASP A 1 195 ? -15.313 -13.339 -1.337 1.00 97.56 195 ASP A O 1
ATOM 1517 N N . GLU A 1 196 ? -14.764 -11.665 0.071 1.00 97.81 196 GLU A N 1
ATOM 1518 C CA . GLU A 1 196 ? -15.814 -11.848 1.081 1.00 97.81 196 GLU A CA 1
ATOM 1519 C C . GLU A 1 196 ? -15.843 -13.247 1.722 1.00 97.81 196 GLU A C 1
ATOM 1521 O O . GLU A 1 196 ? -16.810 -13.616 2.386 1.00 97.81 196 GLU A O 1
ATOM 1526 N N . LYS A 1 197 ? -14.784 -14.051 1.548 1.00 98.25 197 LYS A N 1
ATOM 1527 C CA . LYS A 1 197 ? -14.707 -15.386 2.147 1.00 98.25 197 LYS A CA 1
ATOM 1528 C C . LYS A 1 197 ? -14.337 -15.303 3.616 1.00 98.25 197 LYS A C 1
ATOM 1530 O O . LYS A 1 197 ? -13.396 -14.604 3.994 1.00 98.25 197 LYS A O 1
ATOM 1535 N N . GLU A 1 198 ? -15.041 -16.096 4.411 1.00 98.38 198 GLU A N 1
ATOM 1536 C CA . GLU A 1 198 ? -14.824 -16.213 5.845 1.00 98.38 198 GLU A CA 1
ATOM 1537 C C . GLU A 1 198 ? -14.119 -17.515 6.203 1.00 98.38 198 GLU A C 1
ATOM 1539 O O . GLU A 1 198 ? -14.382 -18.561 5.610 1.00 98.38 198 GLU A O 1
ATOM 1544 N N . GLY A 1 199 ? -13.249 -17.467 7.206 1.00 98.00 199 GLY A N 1
ATOM 1545 C CA . GLY A 1 199 ? -12.597 -18.656 7.736 1.00 98.00 199 GLY A CA 1
ATOM 1546 C C . GLY A 1 199 ? -11.567 -18.342 8.808 1.00 98.00 199 GLY A C 1
ATOM 1547 O O . GLY A 1 199 ? -11.356 -17.192 9.184 1.00 98.00 199 GLY A O 1
ATOM 1548 N N . PHE A 1 200 ? -10.903 -19.383 9.296 1.00 98.12 200 PHE A N 1
ATOM 1549 C CA . PHE A 1 200 ? -9.846 -19.276 10.291 1.00 98.12 200 PHE A CA 1
ATOM 1550 C C . PHE A 1 200 ? -8.478 -19.157 9.632 1.00 98.12 200 PHE A C 1
ATOM 1552 O O . PHE A 1 200 ? -8.108 -19.964 8.772 1.00 98.12 200 PHE A O 1
ATOM 1559 N N . VAL A 1 201 ? -7.680 -18.210 10.111 1.00 97.81 201 VAL A N 1
ATOM 1560 C CA . VAL A 1 201 ? -6.304 -17.971 9.667 1.00 97.81 201 VAL A CA 1
ATOM 1561 C C . VAL A 1 201 ? -5.376 -17.967 10.879 1.00 97.81 201 VAL A C 1
ATOM 1563 O O . VAL A 1 201 ? -5.749 -17.528 11.964 1.00 97.81 201 VAL A O 1
ATOM 1566 N N . THR A 1 202 ? -4.178 -18.523 10.722 1.00 97.06 202 THR A N 1
ATOM 1567 C CA . THR A 1 202 ? -3.143 -18.505 11.763 1.00 97.06 202 THR A CA 1
ATOM 1568 C C . THR A 1 202 ? -2.511 -17.119 11.837 1.00 97.06 202 THR A C 1
ATOM 1570 O O . THR A 1 202 ? -2.074 -16.606 10.813 1.00 97.06 202 THR A O 1
ATOM 1573 N N . VAL A 1 203 ? -2.427 -16.532 13.034 1.00 96.44 203 VAL A N 1
ATOM 1574 C CA . VAL A 1 203 ? -1.825 -15.203 13.241 1.00 96.44 203 VAL A CA 1
ATOM 1575 C C . VAL A 1 203 ? -0.299 -15.285 13.167 1.00 96.44 203 VAL A C 1
ATOM 1577 O O . VAL A 1 203 ? 0.336 -14.558 12.403 1.00 96.44 203 VAL A O 1
ATOM 1580 N N . ALA A 1 204 ? 0.292 -16.227 13.906 1.00 94.62 204 ALA A N 1
ATOM 1581 C CA . ALA A 1 204 ? 1.725 -16.499 13.911 1.00 94.62 204 ALA A CA 1
ATOM 1582 C C . ALA A 1 204 ? 1.989 -18.009 13.999 1.00 94.62 204 ALA A C 1
ATOM 1584 O O . ALA A 1 204 ? 1.254 -18.747 14.656 1.00 94.62 204 ALA A O 1
ATOM 1585 N N . GLY A 1 205 ? 3.023 -18.475 13.301 1.00 89.56 205 GLY A N 1
ATOM 1586 C CA . GLY A 1 205 ? 3.470 -19.864 13.324 1.00 89.56 205 GLY A CA 1
ATOM 1587 C C . GLY A 1 205 ? 4.460 -20.149 14.454 1.00 89.56 205 GLY A C 1
ATOM 1588 O O . GLY A 1 205 ? 5.185 -19.265 14.902 1.00 89.56 205 GLY A O 1
ATOM 1589 N N . ASN A 1 206 ? 4.579 -21.423 14.831 1.00 87.19 206 ASN A N 1
ATOM 1590 C CA . ASN A 1 206 ? 5.454 -21.882 15.922 1.00 87.19 206 ASN A CA 1
ATOM 1591 C C . ASN A 1 206 ? 6.960 -21.639 15.693 1.00 87.19 206 ASN A C 1
ATOM 1593 O O . ASN A 1 206 ? 7.747 -21.745 16.626 1.00 87.19 206 ASN A O 1
ATOM 1597 N N . GLN A 1 207 ? 7.376 -21.322 14.464 1.00 86.06 207 GLN A N 1
ATOM 1598 C CA . GLN A 1 207 ? 8.767 -21.008 14.107 1.00 86.06 207 GLN A CA 1
ATOM 1599 C C . GLN A 1 207 ? 9.028 -19.494 13.993 1.00 86.06 207 GLN A C 1
ATOM 1601 O O . GLN A 1 207 ? 9.996 -19.076 13.365 1.00 86.06 207 GLN A O 1
ATOM 1606 N N . GLY A 1 208 ? 8.149 -18.662 14.561 1.00 84.69 208 GLY A N 1
ATOM 1607 C CA . GLY A 1 208 ? 8.317 -17.206 14.605 1.00 84.69 208 GLY A CA 1
ATOM 1608 C C . GLY A 1 208 ? 7.855 -16.459 13.351 1.00 84.69 208 GLY A C 1
ATOM 1609 O O . GLY A 1 208 ? 7.992 -15.241 13.283 1.00 84.69 208 GLY A O 1
ATOM 1610 N N . THR A 1 209 ? 7.289 -17.145 12.354 1.00 92.44 209 THR A N 1
ATOM 1611 C CA . THR A 1 209 ? 6.685 -16.481 11.190 1.00 92.44 209 THR A CA 1
ATOM 1612 C C . THR A 1 209 ? 5.390 -15.783 11.593 1.00 92.44 209 THR A C 1
ATOM 1614 O O . THR A 1 209 ? 4.434 -16.447 11.989 1.00 92.44 209 THR A O 1
ATOM 1617 N N . VAL A 1 210 ? 5.334 -14.462 11.446 1.00 94.56 210 VAL A N 1
ATOM 1618 C CA . VAL A 1 210 ? 4.101 -13.678 11.595 1.00 94.56 210 VAL A CA 1
ATOM 1619 C C . VAL A 1 210 ? 3.376 -13.655 10.251 1.00 94.56 210 VAL A C 1
ATOM 1621 O O . VAL A 1 210 ? 3.928 -13.199 9.250 1.00 94.56 210 VAL A O 1
ATOM 1624 N N . TYR A 1 211 ? 2.153 -14.181 10.218 1.00 96.31 211 TYR A N 1
ATOM 1625 C CA . TYR A 1 211 ? 1.323 -14.203 9.014 1.00 96.31 211 TYR A CA 1
ATOM 1626 C C . TYR A 1 211 ? 0.379 -13.010 8.965 1.00 96.31 211 TYR A C 1
ATOM 1628 O O . TYR A 1 211 ? 0.187 -12.454 7.888 1.00 96.31 211 TYR A O 1
ATOM 1636 N N . LEU A 1 212 ? -0.180 -12.615 10.111 1.00 96.62 212 LEU A N 1
ATOM 1637 C CA . LEU A 1 212 ? -1.108 -11.497 10.235 1.00 96.62 212 LEU A CA 1
ATOM 1638 C C . LEU A 1 212 ? -0.532 -10.436 11.173 1.00 96.62 212 LEU A C 1
ATOM 1640 O O . LEU A 1 212 ? -0.250 -10.715 12.336 1.00 96.62 212 LEU A O 1
ATOM 1644 N N . GLU A 1 213 ? -0.385 -9.219 10.665 1.00 94.31 213 GLU A N 1
ATOM 1645 C CA . GLU A 1 213 ? -0.069 -8.027 11.456 1.00 94.31 213 GLU A CA 1
ATOM 1646 C C . GLU A 1 213 ? -1.350 -7.205 11.651 1.00 94.31 213 GLU A C 1
ATOM 1648 O O . GLU A 1 213 ? -2.179 -7.179 10.737 1.00 94.31 213 GLU A O 1
ATOM 1653 N N . PRO A 1 214 ? -1.546 -6.524 12.794 1.00 92.62 214 PRO A N 1
ATOM 1654 C CA . PRO A 1 214 ? -2.633 -5.561 12.936 1.00 92.62 214 PRO A CA 1
ATOM 1655 C C . PRO A 1 214 ? -2.601 -4.539 11.797 1.00 92.62 214 PRO A C 1
ATOM 1657 O O . PRO A 1 214 ? -1.551 -3.990 11.455 1.00 92.62 214 PRO A O 1
ATOM 1660 N N . TYR A 1 215 ? -3.753 -4.304 11.182 1.00 91.25 215 TYR A N 1
ATOM 1661 C CA . TYR A 1 215 ? -3.875 -3.339 10.107 1.00 91.25 215 TYR A CA 1
ATOM 1662 C C . TYR A 1 215 ? -3.843 -1.923 10.676 1.00 91.25 215 TYR A C 1
ATOM 1664 O O . TYR A 1 215 ? -4.641 -1.561 11.536 1.00 91.25 215 TYR A O 1
ATOM 1672 N N . THR A 1 216 ? -2.992 -1.085 10.097 1.00 84.31 216 THR A N 1
ATOM 1673 C CA . THR A 1 216 ? -3.160 0.367 10.140 1.00 84.31 216 THR A CA 1
ATOM 1674 C C . THR A 1 216 ? -3.016 0.907 8.727 1.00 84.31 216 THR A C 1
ATOM 1676 O O . THR A 1 216 ? -2.316 0.320 7.894 1.00 84.31 216 THR A O 1
ATOM 1679 N N . ALA A 1 217 ? -3.636 2.054 8.444 1.00 81.31 217 ALA A N 1
ATOM 1680 C CA . ALA A 1 217 ? -3.453 2.720 7.156 1.00 81.31 217 ALA A CA 1
ATOM 1681 C C . ALA A 1 217 ? -1.966 3.013 6.877 1.00 81.31 217 ALA A C 1
ATOM 1683 O O . ALA A 1 217 ? -1.529 2.938 5.730 1.00 81.31 217 ALA A O 1
ATOM 1684 N N . TYR A 1 218 ? -1.179 3.276 7.927 1.00 82.44 218 TYR A N 1
ATOM 1685 C CA . TYR A 1 218 ? 0.267 3.461 7.834 1.00 82.44 218 TYR A CA 1
ATOM 1686 C C . TYR A 1 218 ? 0.997 2.174 7.422 1.00 82.44 218 TYR A C 1
ATOM 1688 O O . TYR A 1 218 ? 1.723 2.180 6.429 1.00 82.44 218 TYR A O 1
ATOM 1696 N N . VAL A 1 219 ? 0.767 1.054 8.119 1.00 84.62 219 VAL A N 1
ATOM 1697 C CA . VAL A 1 219 ? 1.424 -0.231 7.809 1.00 84.62 219 VAL A CA 1
ATOM 1698 C C . VAL A 1 219 ? 1.034 -0.716 6.414 1.00 84.62 219 VAL A C 1
ATOM 1700 O O . VAL A 1 219 ? 1.898 -1.113 5.632 1.00 84.62 219 VAL A O 1
ATOM 1703 N N . ALA A 1 220 ? -0.250 -0.630 6.059 1.00 86.88 220 ALA A N 1
ATOM 1704 C CA . ALA A 1 220 ? -0.729 -1.010 4.733 1.00 86.88 220 ALA A CA 1
ATOM 1705 C C . ALA A 1 220 ? -0.086 -0.162 3.628 1.00 86.88 220 ALA A C 1
ATOM 1707 O O . ALA A 1 220 ? 0.355 -0.699 2.608 1.00 86.88 220 ALA A O 1
ATOM 1708 N N . PHE A 1 221 ? 0.019 1.152 3.842 1.00 87.44 221 PHE A N 1
ATOM 1709 C CA . PHE A 1 221 ? 0.708 2.050 2.924 1.00 87.44 221 PHE A CA 1
ATOM 1710 C C . PHE A 1 221 ? 2.192 1.687 2.786 1.00 87.44 221 PHE A C 1
ATOM 1712 O O . PHE A 1 221 ? 2.672 1.523 1.663 1.00 87.44 221 PHE A O 1
ATOM 1719 N N . GLN A 1 222 ? 2.899 1.490 3.904 1.00 87.81 222 GLN A N 1
ATOM 1720 C CA . GLN A 1 222 ? 4.324 1.164 3.910 1.00 87.81 222 GLN A CA 1
ATOM 1721 C C . GLN A 1 222 ? 4.606 -0.139 3.149 1.00 87.81 222 GLN A C 1
ATOM 1723 O O . GLN A 1 222 ? 5.433 -0.147 2.239 1.00 87.81 222 GLN A O 1
ATOM 1728 N N . LYS A 1 223 ? 3.871 -1.221 3.434 1.00 88.94 223 LYS A N 1
ATOM 1729 C CA . LYS A 1 223 ? 4.042 -2.522 2.755 1.00 88.94 223 LYS A CA 1
ATOM 1730 C C . LYS A 1 223 ? 3.734 -2.425 1.259 1.00 88.94 223 LYS A C 1
ATOM 1732 O O . LYS A 1 223 ? 4.443 -2.986 0.420 1.00 88.94 223 LYS A O 1
ATOM 1737 N N . SER A 1 224 ? 2.698 -1.663 0.908 1.00 90.44 224 SER A N 1
ATOM 1738 C CA . SER A 1 224 ? 2.325 -1.402 -0.482 1.00 90.44 224 SER A CA 1
ATOM 1739 C C . SER A 1 224 ? 3.406 -0.601 -1.221 1.00 90.44 224 SER A C 1
ATOM 1741 O O . SER A 1 224 ? 3.676 -0.861 -2.393 1.00 90.44 224 SER A O 1
ATOM 1743 N N . LEU A 1 225 ? 4.053 0.363 -0.564 1.00 92.38 225 LEU A N 1
ATOM 1744 C CA . LEU A 1 225 ? 5.164 1.128 -1.131 1.00 92.38 225 LEU A CA 1
ATOM 1745 C C . LEU A 1 225 ? 6.447 0.289 -1.244 1.00 92.38 225 LEU A C 1
ATOM 1747 O O . LEU A 1 225 ? 7.123 0.332 -2.271 1.00 92.38 225 LEU A O 1
ATOM 1751 N N . GLU A 1 226 ? 6.763 -0.527 -0.238 1.00 91.94 226 GLU A N 1
ATOM 1752 C CA . GLU A 1 226 ? 7.893 -1.465 -0.262 1.00 91.94 226 GLU A CA 1
ATOM 1753 C C . GLU A 1 226 ? 7.799 -2.444 -1.439 1.00 91.94 226 GLU A C 1
ATOM 1755 O O . GLU A 1 226 ? 8.801 -2.706 -2.114 1.00 91.94 226 GLU A O 1
ATOM 1760 N N . LYS A 1 227 ? 6.591 -2.948 -1.728 1.00 91.44 227 LYS A N 1
ATOM 1761 C CA . LYS A 1 227 ? 6.320 -3.798 -2.894 1.00 91.44 227 LYS A CA 1
ATOM 1762 C C . LYS A 1 227 ? 6.631 -3.079 -4.208 1.00 91.44 227 LYS A C 1
ATOM 1764 O O . LYS A 1 227 ? 7.316 -3.651 -5.058 1.00 91.44 227 LYS A O 1
ATOM 1769 N N . ASP A 1 228 ? 6.170 -1.842 -4.366 1.00 95.00 228 ASP A N 1
ATOM 1770 C CA . ASP A 1 228 ? 6.391 -1.064 -5.590 1.00 95.00 228 ASP A CA 1
ATOM 1771 C C . ASP A 1 228 ? 7.875 -0.721 -5.768 1.00 95.00 228 ASP A C 1
ATOM 1773 O O . ASP A 1 228 ? 8.430 -0.916 -6.848 1.00 95.00 228 ASP A O 1
ATOM 1777 N N . LEU A 1 229 ? 8.565 -0.342 -4.688 1.00 95.75 229 LEU A N 1
ATOM 1778 C CA . LEU A 1 229 ? 10.014 -0.120 -4.682 1.00 95.75 229 LEU A CA 1
ATOM 1779 C C . LEU A 1 229 ? 10.806 -1.386 -5.036 1.00 95.75 229 LEU A C 1
ATOM 1781 O O . LEU A 1 229 ? 11.849 -1.305 -5.693 1.00 95.75 229 LEU A O 1
ATOM 1785 N N . LYS A 1 230 ? 10.355 -2.562 -4.580 1.00 94.94 230 LYS A N 1
ATOM 1786 C CA . LYS A 1 230 ? 10.956 -3.848 -4.955 1.00 94.94 230 LYS A CA 1
ATOM 1787 C C . LYS A 1 230 ? 10.749 -4.127 -6.444 1.00 94.94 230 LYS A C 1
ATOM 1789 O O . LYS A 1 230 ? 11.728 -4.407 -7.133 1.00 94.94 230 LYS A O 1
ATOM 1794 N N . SER A 1 231 ? 9.520 -3.985 -6.939 1.00 95.88 231 SER A N 1
ATOM 1795 C CA . SER A 1 231 ? 9.192 -4.194 -8.353 1.00 95.88 231 SER A CA 1
ATOM 1796 C C . SER A 1 231 ? 9.945 -3.227 -9.274 1.00 95.88 231 SER A C 1
ATOM 1798 O O . SER A 1 231 ? 10.467 -3.645 -10.307 1.00 95.88 231 SER A O 1
ATOM 1800 N N . LEU A 1 232 ? 10.080 -1.956 -8.885 1.00 98.00 232 LEU A N 1
ATOM 1801 C CA . LEU A 1 232 ? 10.854 -0.959 -9.625 1.00 98.00 232 LEU A CA 1
ATOM 1802 C C . LEU A 1 232 ? 12.333 -1.353 -9.708 1.00 98.00 232 LEU A C 1
ATOM 1804 O O . LEU A 1 232 ? 12.938 -1.278 -10.777 1.00 98.00 232 LEU A O 1
ATOM 1808 N N . ARG A 1 233 ? 12.919 -1.833 -8.603 1.00 97.12 233 ARG A N 1
ATOM 1809 C CA . ARG A 1 233 ? 14.305 -2.326 -8.578 1.00 97.12 233 ARG A CA 1
ATOM 1810 C C . ARG A 1 233 ? 14.504 -3.538 -9.492 1.00 97.12 233 ARG A C 1
ATOM 1812 O O . ARG A 1 233 ? 15.500 -3.583 -10.211 1.00 97.12 233 ARG A O 1
ATOM 1819 N N . GLU A 1 234 ? 13.595 -4.510 -9.444 1.00 97.56 234 GLU A N 1
ATOM 1820 C CA . GLU A 1 234 ? 13.637 -5.707 -10.297 1.00 97.56 234 GLU A CA 1
ATOM 1821 C C . GLU A 1 234 ? 13.537 -5.318 -11.777 1.00 97.56 234 GLU A C 1
ATOM 1823 O O . GLU A 1 234 ? 14.419 -5.666 -12.561 1.00 97.56 234 GLU A O 1
ATOM 1828 N N . THR A 1 235 ? 12.566 -4.472 -12.127 1.00 98.06 235 THR A N 1
ATOM 1829 C CA . THR A 1 235 ? 12.377 -3.967 -13.497 1.00 98.06 235 THR A CA 1
ATOM 1830 C C . THR A 1 235 ? 13.597 -3.177 -13.981 1.00 98.06 235 THR A C 1
ATOM 1832 O O . THR A 1 235 ? 14.061 -3.371 -15.102 1.00 98.06 235 THR A O 1
ATOM 1835 N N . THR A 1 236 ? 14.191 -2.334 -13.128 1.00 98.38 236 THR A N 1
ATOM 1836 C CA . THR A 1 236 ? 15.425 -1.591 -13.449 1.00 98.38 236 THR A CA 1
ATOM 1837 C C . THR A 1 236 ? 16.567 -2.544 -13.814 1.00 98.38 236 THR A C 1
ATOM 1839 O O . THR A 1 236 ? 17.259 -2.337 -14.814 1.00 98.38 236 THR A O 1
ATOM 1842 N N . ALA A 1 237 ? 16.760 -3.607 -13.024 1.00 98.00 237 ALA A N 1
ATOM 1843 C CA . ALA A 1 237 ? 17.799 -4.604 -13.270 1.00 98.00 237 ALA A CA 1
ATOM 1844 C C . ALA A 1 237 ? 17.544 -5.396 -14.564 1.00 98.00 237 ALA A C 1
ATOM 1846 O O . ALA A 1 237 ? 18.478 -5.646 -15.330 1.00 98.00 237 ALA A O 1
ATOM 1847 N N . GLU A 1 238 ? 16.289 -5.759 -14.833 1.00 98.06 238 GLU A N 1
ATOM 1848 C CA . GLU A 1 238 ? 15.889 -6.455 -16.057 1.00 98.06 238 GLU A CA 1
ATOM 1849 C C . GLU A 1 238 ? 16.135 -5.609 -17.310 1.00 98.06 238 GLU A C 1
ATOM 1851 O O . GLU A 1 238 ? 16.753 -6.095 -18.260 1.00 98.06 238 GLU A O 1
ATOM 1856 N N . VAL A 1 239 ? 15.735 -4.333 -17.298 1.00 98.31 239 VAL A N 1
ATOM 1857 C CA . VAL A 1 239 ? 15.960 -3.402 -18.415 1.00 98.31 239 VAL A CA 1
ATOM 1858 C C . VAL A 1 239 ? 17.456 -3.152 -18.629 1.00 98.31 239 VAL A C 1
ATOM 1860 O O . VAL A 1 239 ? 17.928 -3.168 -19.769 1.00 98.31 239 VAL A O 1
ATOM 1863 N N . GLY A 1 240 ? 18.234 -2.993 -17.552 1.00 98.00 240 GLY A N 1
ATOM 1864 C CA . GLY A 1 240 ? 19.694 -2.881 -17.633 1.00 98.00 240 GLY A CA 1
ATOM 1865 C C . GLY A 1 240 ? 20.331 -4.097 -18.314 1.00 98.00 240 GLY A C 1
ATOM 1866 O O . GLY A 1 240 ? 21.055 -3.953 -19.302 1.00 98.00 240 GLY A O 1
ATOM 1867 N N . LYS A 1 241 ? 19.972 -5.306 -17.863 1.00 98.19 241 LYS A N 1
ATOM 1868 C CA . LYS A 1 241 ? 20.443 -6.568 -18.454 1.00 98.19 241 LYS A CA 1
ATOM 1869 C C . LYS A 1 241 ? 20.008 -6.720 -19.912 1.00 98.19 241 LYS A C 1
ATOM 1871 O O . LYS A 1 241 ? 20.784 -7.197 -20.740 1.00 98.19 241 LYS A O 1
ATOM 1876 N N . TYR A 1 242 ? 18.782 -6.320 -20.245 1.00 97.81 242 TYR A N 1
ATOM 1877 C CA . TYR A 1 242 ? 18.289 -6.323 -21.619 1.00 97.81 242 TYR A CA 1
ATOM 1878 C C . TYR A 1 242 ? 19.165 -5.445 -22.524 1.00 97.81 242 TYR A C 1
ATOM 1880 O O . TYR A 1 242 ? 19.623 -5.917 -23.567 1.00 97.81 242 TYR A O 1
ATOM 1888 N N . LEU A 1 243 ? 19.462 -4.207 -22.114 1.00 97.62 243 LEU A N 1
ATOM 1889 C CA . LEU A 1 243 ? 20.330 -3.309 -22.882 1.00 97.62 243 LEU A CA 1
ATOM 1890 C C . LEU A 1 243 ? 21.751 -3.859 -23.029 1.00 97.62 243 LEU A C 1
ATOM 1892 O O . LEU A 1 243 ? 22.305 -3.808 -24.128 1.00 97.62 243 LEU A O 1
ATOM 1896 N N . ASP A 1 244 ? 22.335 -4.401 -21.959 1.00 97.44 244 ASP A N 1
ATOM 1897 C CA . ASP A 1 244 ? 23.672 -5.003 -21.998 1.00 97.44 244 ASP A CA 1
ATOM 1898 C C . ASP A 1 244 ? 23.745 -6.153 -23.004 1.00 97.44 244 ASP A C 1
ATOM 1900 O O . ASP A 1 244 ? 24.627 -6.164 -23.868 1.00 97.44 244 ASP A O 1
ATOM 1904 N N . ASN A 1 245 ? 22.767 -7.061 -22.960 1.00 97.75 245 ASN A N 1
ATOM 1905 C CA . ASN A 1 245 ? 22.674 -8.174 -23.899 1.00 97.75 245 ASN A CA 1
ATOM 1906 C C . ASN A 1 245 ? 22.546 -7.675 -25.341 1.00 97.75 245 ASN A C 1
ATOM 1908 O O . ASN A 1 245 ? 23.259 -8.147 -26.220 1.00 97.75 245 ASN A O 1
ATOM 1912 N N . LYS A 1 246 ? 21.685 -6.683 -25.600 1.00 96.69 246 LYS A N 1
ATOM 1913 C CA . LYS A 1 246 ? 21.457 -6.176 -26.961 1.00 96.69 246 LYS A CA 1
ATOM 1914 C C . LYS A 1 246 ? 22.622 -5.373 -27.521 1.00 96.69 246 LYS A C 1
ATOM 1916 O O . LYS A 1 246 ? 22.901 -5.458 -28.714 1.00 96.69 246 LYS A O 1
ATOM 1921 N N . VAL A 1 247 ? 23.355 -4.651 -26.680 1.00 96.81 247 VAL A N 1
ATOM 1922 C CA . VAL A 1 247 ? 24.630 -4.039 -27.078 1.00 96.81 247 VAL A CA 1
ATOM 1923 C C . VAL A 1 247 ? 25.677 -5.117 -27.390 1.00 96.81 247 VAL A C 1
ATOM 1925 O O . VAL A 1 247 ? 26.427 -4.964 -28.358 1.00 96.81 247 VAL A O 1
ATOM 1928 N N . GLY A 1 248 ? 25.709 -6.202 -26.610 1.00 96.81 248 GLY A N 1
ATOM 1929 C CA . GLY A 1 248 ? 26.571 -7.364 -26.836 1.00 96.81 248 GLY A CA 1
ATOM 1930 C C . GLY A 1 248 ? 26.266 -8.096 -28.147 1.00 96.81 248 GLY A C 1
ATOM 1931 O O . GLY A 1 248 ? 27.184 -8.346 -28.930 1.00 96.81 248 GLY A O 1
ATOM 1932 N N . ASP A 1 249 ? 24.988 -8.350 -28.445 1.00 95.44 249 ASP A N 1
ATOM 1933 C CA . ASP A 1 249 ? 24.522 -8.965 -29.701 1.00 95.44 249 ASP A CA 1
ATOM 1934 C C . ASP A 1 249 ? 25.010 -8.170 -30.931 1.00 95.44 249 ASP A C 1
ATOM 1936 O O . ASP A 1 249 ? 25.351 -8.735 -31.971 1.00 95.44 249 ASP A O 1
ATOM 1940 N N . LEU A 1 250 ? 25.100 -6.842 -30.800 1.00 95.31 250 LEU A N 1
ATOM 1941 C CA . LEU A 1 250 ? 25.529 -5.928 -31.859 1.00 95.31 250 LEU A CA 1
ATOM 1942 C C . LEU A 1 250 ? 27.031 -5.606 -31.842 1.00 95.31 250 LEU A C 1
ATOM 1944 O O . LEU A 1 250 ? 27.479 -4.749 -32.604 1.00 95.31 250 LEU A O 1
ATOM 1948 N N . GLN A 1 251 ? 27.843 -6.264 -31.007 1.00 93.88 251 GLN A N 1
ATOM 1949 C CA . GLN A 1 251 ? 29.245 -5.877 -30.795 1.00 93.88 251 GLN A CA 1
ATOM 1950 C C . GLN A 1 251 ? 30.080 -5.824 -32.085 1.00 93.88 251 GLN A C 1
ATOM 1952 O O . GLN A 1 251 ? 30.906 -4.922 -32.232 1.00 93.88 251 GLN A O 1
ATOM 1957 N N . ASN A 1 252 ? 29.798 -6.731 -33.027 1.00 92.94 252 ASN A N 1
ATOM 1958 C CA . ASN A 1 252 ? 30.505 -6.880 -34.301 1.00 92.94 252 ASN A CA 1
ATOM 1959 C C . ASN A 1 252 ? 29.969 -5.969 -35.421 1.00 92.94 252 ASN A C 1
ATOM 1961 O O . ASN A 1 252 ? 30.560 -5.921 -36.501 1.00 92.94 252 ASN A O 1
ATOM 1965 N N . ALA A 1 253 ? 28.869 -5.242 -35.194 1.00 92.19 253 ALA A N 1
ATOM 1966 C CA . ALA A 1 253 ? 28.349 -4.274 -36.152 1.00 92.19 253 ALA A CA 1
ATOM 1967 C C . ALA A 1 253 ? 29.236 -3.017 -36.148 1.00 92.19 253 ALA A C 1
ATOM 1969 O O . ALA A 1 253 ? 29.192 -2.213 -35.218 1.00 92.19 253 ALA A O 1
ATOM 1970 N N . LYS A 1 254 ? 30.069 -2.865 -37.186 1.00 90.88 254 LYS A N 1
ATOM 1971 C CA . LYS A 1 254 ? 31.029 -1.751 -37.316 1.00 90.88 254 LYS A CA 1
ATOM 1972 C C . LYS A 1 254 ? 30.479 -0.546 -38.083 1.00 90.88 254 LYS A C 1
ATOM 1974 O O . LYS A 1 254 ? 30.974 0.560 -37.903 1.00 90.88 254 LYS A O 1
ATOM 1979 N N . SER A 1 255 ? 29.485 -0.754 -38.942 1.00 91.12 255 SER A N 1
ATOM 1980 C CA . SER A 1 255 ? 28.862 0.293 -39.755 1.00 91.12 255 SER A CA 1
ATOM 1981 C C . SER A 1 255 ? 27.419 -0.067 -40.125 1.00 91.12 255 SER A C 1
ATOM 1983 O O . SER A 1 255 ? 26.986 -1.212 -39.960 1.00 91.12 255 SER A O 1
ATOM 1985 N N . GLY A 1 256 ? 26.675 0.924 -40.619 1.00 91.88 256 GLY A N 1
ATOM 1986 C CA . GLY A 1 256 ? 25.288 0.773 -41.051 1.00 91.88 256 GLY A CA 1
ATOM 1987 C C . GLY A 1 256 ? 24.269 0.740 -39.900 1.00 91.88 256 GLY A C 1
ATOM 1988 O O . GLY A 1 256 ? 24.629 0.979 -38.744 1.00 91.88 256 GLY A O 1
ATOM 1989 N N . PRO A 1 257 ? 23.001 0.395 -40.199 1.00 93.25 257 PRO A N 1
ATOM 1990 C CA . PRO A 1 257 ? 21.873 0.561 -39.276 1.00 93.25 257 PRO A CA 1
ATOM 1991 C C . PRO A 1 257 ? 22.062 -0.124 -37.918 1.00 93.25 257 PRO A C 1
ATOM 1993 O O . PRO A 1 257 ? 21.714 0.429 -36.882 1.00 93.25 257 PRO A O 1
ATOM 1996 N N . LEU A 1 258 ? 22.673 -1.312 -37.895 1.00 93.62 258 LEU A N 1
ATOM 1997 C CA . LEU A 1 258 ? 22.921 -2.053 -36.655 1.00 93.62 258 LEU A CA 1
ATOM 1998 C C . LEU A 1 258 ? 23.991 -1.394 -35.766 1.00 93.62 258 LEU A C 1
ATOM 2000 O O . LEU A 1 258 ? 23.876 -1.431 -34.541 1.00 93.62 258 LEU A O 1
ATOM 2004 N N . ALA A 1 259 ? 25.016 -0.768 -36.355 1.00 95.12 259 ALA A N 1
ATOM 2005 C CA . ALA A 1 259 ? 26.025 -0.026 -35.596 1.00 95.12 259 ALA A CA 1
ATOM 2006 C C . ALA A 1 259 ? 25.436 1.267 -35.007 1.00 95.12 259 ALA A C 1
ATOM 2008 O O . ALA A 1 259 ? 25.716 1.620 -33.860 1.00 95.12 259 ALA A O 1
ATOM 2009 N N . GLU A 1 260 ? 24.563 1.938 -35.761 1.00 95.00 260 GLU A N 1
ATOM 2010 C CA . GLU A 1 260 ? 23.798 3.092 -35.281 1.00 95.00 260 GLU A CA 1
ATOM 2011 C C . GLU A 1 260 ? 22.866 2.703 -34.127 1.00 95.00 260 GLU A C 1
ATOM 2013 O O . GLU A 1 260 ? 22.880 3.361 -33.085 1.00 95.00 260 GLU A O 1
ATOM 2018 N N . THR A 1 261 ? 22.128 1.591 -34.245 1.00 96.44 261 THR A N 1
ATOM 2019 C CA . THR A 1 261 ? 21.288 1.076 -33.153 1.00 96.44 261 THR A CA 1
ATOM 2020 C C . THR A 1 261 ? 22.109 0.764 -31.909 1.00 96.44 261 THR A C 1
ATOM 2022 O O . THR A 1 261 ? 21.713 1.182 -30.826 1.00 96.44 261 THR A O 1
ATOM 2025 N N . LYS A 1 262 ? 23.273 0.109 -32.031 1.00 96.94 262 LYS A N 1
ATOM 2026 C CA . LYS A 1 262 ? 24.171 -0.143 -30.887 1.00 96.94 262 LYS A CA 1
ATOM 2027 C C . LYS A 1 262 ? 24.506 1.151 -30.138 1.00 96.94 262 LYS A C 1
ATOM 2029 O O . LYS A 1 262 ? 24.398 1.195 -28.913 1.00 96.94 262 LYS A O 1
ATOM 2034 N N . ASN A 1 263 ? 24.873 2.208 -30.864 1.00 95.81 263 ASN A N 1
ATOM 2035 C CA . ASN A 1 263 ? 25.174 3.514 -30.275 1.00 95.81 263 ASN A CA 1
ATOM 2036 C C . ASN A 1 263 ? 23.942 4.143 -29.608 1.00 95.81 263 ASN A C 1
ATOM 2038 O O . ASN A 1 263 ? 24.059 4.723 -28.530 1.00 95.81 263 ASN A O 1
ATOM 2042 N N . SER A 1 264 ? 22.760 4.000 -30.208 1.00 95.62 264 SER A N 1
ATOM 2043 C CA . SER A 1 264 ? 21.502 4.454 -29.609 1.00 95.62 264 SER A CA 1
ATOM 2044 C C . SER A 1 264 ? 21.172 3.707 -28.313 1.00 95.62 264 SER A C 1
ATOM 2046 O O . SER A 1 264 ? 20.812 4.346 -27.330 1.00 95.62 264 SER A O 1
ATOM 2048 N N . LEU A 1 265 ? 21.369 2.384 -28.253 1.00 96.69 265 LEU A N 1
ATOM 2049 C CA . LEU A 1 265 ? 21.160 1.600 -27.027 1.00 96.69 265 LEU A CA 1
ATOM 2050 C C . LEU A 1 265 ? 22.148 1.986 -25.919 1.00 96.69 265 LEU A C 1
ATOM 2052 O O . LEU A 1 265 ? 21.760 2.094 -24.758 1.00 96.69 265 LEU A O 1
ATOM 2056 N N . LEU A 1 266 ? 23.412 2.254 -26.266 1.00 96.56 266 LEU A N 1
ATOM 2057 C CA . LEU A 1 266 ? 24.407 2.753 -25.309 1.00 96.56 266 LEU A CA 1
ATOM 2058 C C . LEU A 1 266 ? 23.973 4.079 -24.666 1.00 96.56 266 LEU A C 1
ATOM 2060 O O . LEU A 1 266 ? 24.187 4.267 -23.470 1.00 96.56 266 LEU A O 1
ATOM 2064 N N . LYS A 1 267 ? 23.306 4.961 -25.421 1.00 96.38 267 LYS A N 1
ATOM 2065 C CA . LYS A 1 267 ? 22.755 6.228 -24.907 1.00 96.38 267 LYS A CA 1
ATOM 2066 C C . LYS A 1 267 ? 21.556 6.048 -23.969 1.00 96.38 267 LYS A C 1
ATOM 2068 O O . LYS A 1 267 ? 21.215 6.992 -23.265 1.00 96.38 267 LYS A O 1
ATOM 2073 N N . LEU A 1 268 ? 20.932 4.868 -23.924 1.00 96.75 268 LEU A N 1
ATOM 2074 C CA . LEU A 1 268 ? 19.847 4.569 -22.981 1.00 96.75 268 LEU A CA 1
ATOM 2075 C C . LEU A 1 268 ? 20.360 4.105 -21.610 1.00 96.75 268 LEU A C 1
ATOM 2077 O O . LEU A 1 268 ? 19.657 4.276 -20.617 1.00 96.75 268 LEU A O 1
ATOM 2081 N N . LYS A 1 269 ? 21.591 3.577 -21.515 1.00 96.38 269 LYS A N 1
ATOM 2082 C CA . LYS A 1 269 ? 22.154 3.095 -20.238 1.00 96.38 269 LYS A CA 1
ATOM 2083 C C . LYS A 1 269 ? 22.177 4.155 -19.123 1.00 96.38 269 LYS A C 1
ATOM 2085 O O . LYS A 1 269 ? 21.807 3.811 -18.001 1.00 96.38 269 LYS A O 1
ATOM 2090 N N . PRO A 1 270 ? 22.539 5.430 -19.383 1.00 97.94 270 PRO A N 1
ATOM 2091 C CA . PRO A 1 270 ? 22.480 6.468 -18.355 1.00 97.94 270 PRO A CA 1
ATOM 2092 C C . PRO A 1 270 ? 21.078 6.679 -17.769 1.00 97.94 270 PRO A C 1
ATOM 2094 O O . PRO A 1 270 ? 20.974 6.975 -16.585 1.00 97.94 270 PRO A O 1
ATOM 2097 N N . ARG A 1 271 ? 20.006 6.477 -18.548 1.00 97.69 271 ARG A N 1
ATOM 2098 C CA . ARG A 1 271 ? 18.620 6.612 -18.059 1.00 97.69 271 ARG A CA 1
ATOM 2099 C C . ARG A 1 271 ? 18.268 5.509 -17.058 1.00 97.69 271 ARG A C 1
ATOM 2101 O O . ARG A 1 271 ? 17.700 5.793 -16.012 1.00 97.69 271 ARG A O 1
ATOM 2108 N N . VAL A 1 272 ? 18.703 4.269 -17.307 1.00 98.12 272 VAL A N 1
ATOM 2109 C CA . VAL A 1 272 ? 18.568 3.171 -16.324 1.00 98.12 272 VAL A CA 1
ATOM 2110 C C . VAL A 1 272 ? 19.318 3.502 -15.032 1.00 98.12 272 VAL A C 1
ATOM 2112 O O . VAL A 1 272 ? 18.776 3.334 -13.942 1.00 98.12 272 VAL A O 1
ATOM 2115 N N . ALA A 1 273 ? 20.546 4.021 -15.145 1.00 97.62 273 ALA A N 1
ATOM 2116 C CA . ALA A 1 273 ? 21.339 4.421 -13.984 1.00 97.62 273 ALA A CA 1
ATOM 2117 C C . ALA A 1 273 ? 20.683 5.570 -13.195 1.00 97.62 273 ALA A C 1
ATOM 2119 O O . ALA A 1 273 ? 20.697 5.550 -11.965 1.00 97.62 273 ALA A O 1
ATOM 2120 N N . GLN A 1 274 ? 20.061 6.534 -13.882 1.00 97.94 274 GLN A N 1
ATOM 2121 C CA . GLN A 1 274 ? 19.283 7.601 -13.247 1.00 97.94 274 GLN A CA 1
ATOM 2122 C C . GLN A 1 274 ? 18.092 7.043 -12.463 1.00 97.94 274 GLN A C 1
ATOM 2124 O O . GLN A 1 274 ? 17.907 7.427 -11.312 1.00 97.94 274 GLN A O 1
ATOM 2129 N N . VAL A 1 275 ? 17.334 6.094 -13.026 1.00 98.19 275 VAL A N 1
ATOM 2130 C CA . VAL A 1 275 ? 16.224 5.444 -12.306 1.00 98.19 275 VAL A CA 1
ATOM 2131 C C . VAL A 1 275 ? 16.724 4.671 -11.085 1.00 98.19 275 VAL A C 1
ATOM 2133 O O . VAL A 1 275 ? 16.139 4.765 -10.002 1.00 98.19 275 VAL A O 1
ATOM 2136 N N . GLN A 1 276 ? 17.835 3.942 -11.224 1.00 96.75 276 GLN A N 1
ATOM 2137 C CA . GLN A 1 276 ? 18.451 3.222 -10.111 1.00 96.75 276 GLN A CA 1
ATOM 2138 C C . GLN A 1 276 ? 18.848 4.176 -8.977 1.00 96.75 276 GLN A C 1
ATOM 2140 O O . GLN A 1 276 ? 18.546 3.903 -7.813 1.00 96.75 276 GLN A O 1
ATOM 2145 N N . GLN A 1 277 ? 19.491 5.297 -9.311 1.00 97.50 277 GLN A N 1
ATOM 2146 C CA . GLN A 1 277 ? 19.912 6.301 -8.338 1.00 97.50 277 GLN A CA 1
ATOM 2147 C C . GLN A 1 277 ? 18.707 6.984 -7.678 1.00 97.50 277 GLN A C 1
ATOM 2149 O O . GLN A 1 277 ? 18.640 7.038 -6.452 1.00 97.50 277 GLN A O 1
ATOM 2154 N N . ALA A 1 278 ? 17.706 7.395 -8.461 1.00 96.88 278 ALA A N 1
ATOM 2155 C CA . ALA A 1 278 ? 16.471 7.982 -7.945 1.00 96.88 278 ALA A CA 1
ATOM 2156 C C . ALA A 1 278 ? 15.740 7.036 -6.978 1.00 96.88 278 ALA A C 1
ATOM 2158 O O . ALA A 1 278 ? 15.256 7.469 -5.936 1.00 96.88 278 ALA A O 1
ATOM 2159 N N . THR A 1 279 ? 15.727 5.729 -7.262 1.00 95.44 279 THR A N 1
ATOM 2160 C CA . THR A 1 279 ? 15.146 4.718 -6.362 1.00 95.44 279 THR A CA 1
ATOM 2161 C C . THR A 1 279 ? 15.907 4.627 -5.033 1.00 95.44 279 THR A C 1
ATOM 2163 O O . THR A 1 279 ? 15.297 4.457 -3.976 1.00 95.44 279 THR A O 1
ATOM 2166 N N . VAL A 1 280 ? 17.242 4.726 -5.059 1.00 95.19 280 VAL A N 1
ATOM 2167 C CA . VAL A 1 280 ? 18.078 4.743 -3.844 1.00 95.19 280 VAL A CA 1
ATOM 2168 C C . VAL A 1 280 ? 17.812 6.000 -3.022 1.00 95.19 280 VAL A C 1
ATOM 2170 O O . VAL A 1 280 ? 17.640 5.906 -1.808 1.00 95.19 280 VAL A O 1
ATOM 2173 N N . ASP A 1 281 ? 17.753 7.158 -3.671 1.00 93.81 281 ASP A N 1
ATOM 2174 C CA . ASP A 1 281 ? 17.532 8.431 -2.989 1.00 93.81 281 ASP A CA 1
ATOM 2175 C C . ASP A 1 281 ? 16.119 8.517 -2.408 1.00 93.81 281 ASP A C 1
ATOM 2177 O O . ASP A 1 281 ? 15.952 8.961 -1.273 1.00 93.81 281 ASP A O 1
ATOM 2181 N N . LEU A 1 282 ? 15.115 7.989 -3.115 1.00 93.06 282 LEU A N 1
ATOM 2182 C CA . LEU A 1 282 ? 13.751 7.881 -2.605 1.00 93.06 282 LEU A CA 1
ATOM 2183 C C . LEU A 1 282 ? 13.688 7.028 -1.331 1.00 93.06 282 LEU A C 1
ATOM 2185 O O . LEU A 1 282 ? 13.081 7.436 -0.347 1.00 93.06 282 LEU A O 1
ATOM 2189 N N . LYS A 1 283 ? 14.375 5.878 -1.303 1.00 91.88 283 LYS A N 1
ATOM 2190 C CA . LYS A 1 283 ? 14.451 5.034 -0.098 1.00 91.88 283 LYS A CA 1
ATOM 2191 C C . LYS A 1 283 ? 15.115 5.733 1.080 1.00 91.88 283 LYS A C 1
ATOM 2193 O O . LYS A 1 283 ? 14.682 5.533 2.208 1.00 91.88 283 LYS A O 1
ATOM 2198 N N . LYS A 1 284 ? 16.158 6.527 0.830 1.00 90.25 284 LYS A N 1
ATOM 2199 C CA . LYS A 1 284 ? 16.804 7.316 1.885 1.00 90.25 284 LYS A CA 1
ATOM 2200 C C . LYS A 1 284 ? 15.850 8.359 2.453 1.00 90.25 284 LYS A C 1
ATOM 2202 O O . LYS A 1 284 ? 15.783 8.469 3.665 1.00 90.25 284 LYS A O 1
ATOM 2207 N N . LYS A 1 285 ? 15.103 9.064 1.596 1.00 87.94 285 LYS A N 1
ATOM 2208 C CA . LYS A 1 285 ? 14.101 10.049 2.031 1.00 87.94 285 LYS A CA 1
ATOM 2209 C C . LYS A 1 285 ? 12.982 9.420 2.857 1.00 87.94 285 LYS A C 1
ATOM 2211 O O . LYS A 1 285 ? 12.594 9.995 3.851 1.00 87.94 285 LYS A O 1
ATOM 2216 N N . ILE A 1 286 ? 12.499 8.238 2.469 1.00 86.31 286 ILE A N 1
ATOM 2217 C CA . ILE A 1 286 ? 11.461 7.509 3.223 1.00 86.31 286 ILE A CA 1
ATOM 2218 C C . ILE A 1 286 ? 11.957 7.065 4.611 1.00 86.31 286 ILE A C 1
ATOM 2220 O O . ILE A 1 286 ? 11.156 6.884 5.519 1.00 86.31 286 ILE A O 1
ATOM 2224 N N . ALA A 1 287 ? 13.261 6.821 4.762 1.00 81.44 287 ALA A N 1
ATOM 2225 C CA . ALA A 1 287 ? 13.856 6.356 6.014 1.00 81.44 287 ALA A CA 1
ATOM 2226 C C . ALA A 1 287 ? 14.277 7.492 6.968 1.00 81.44 287 ALA A C 1
ATOM 2228 O O . ALA A 1 287 ? 14.776 7.189 8.053 1.00 81.44 287 ALA A O 1
ATOM 2229 N N . GLN A 1 288 ? 14.162 8.751 6.537 1.00 68.31 288 GLN A N 1
ATOM 2230 C CA . GLN A 1 288 ? 14.421 9.948 7.345 1.00 68.31 288 GLN A CA 1
ATOM 2231 C C . GLN A 1 288 ? 13.157 10.355 8.095 1.00 68.31 288 GLN A C 1
ATOM 2233 O O . GLN A 1 288 ? 13.319 10.793 9.254 1.00 68.31 288 GLN A O 1
#

Radius of gyration: 27.31 Å; chains: 1; bounding box: 60×54×88 Å